Protein AF-A0A6P8HIG9-F1 (afdb_monomer)

Structure (mmCIF, N/CA/C/O backbone):
data_AF-A0A6P8HIG9-F1
#
_entry.id   AF-A0A6P8HIG9-F1
#
loop_
_atom_site.group_PDB
_atom_site.id
_atom_site.type_symbol
_atom_site.label_atom_id
_atom_site.label_alt_id
_atom_site.label_comp_id
_atom_site.label_asym_id
_atom_site.label_entity_id
_atom_site.label_seq_id
_atom_site.pdbx_PDB_ins_code
_atom_site.Cartn_x
_atom_site.Cartn_y
_atom_site.Cartn_z
_atom_site.occupancy
_atom_site.B_iso_or_equiv
_atom_site.auth_seq_id
_atom_site.auth_comp_id
_atom_site.auth_asym_id
_atom_site.auth_atom_id
_atom_site.pdbx_PDB_model_num
ATOM 1 N N . MET A 1 1 ? -12.393 -17.254 8.838 1.00 69.94 1 MET A N 1
ATOM 2 C CA . MET A 1 1 ? -11.237 -17.465 9.740 1.00 69.94 1 MET A CA 1
ATOM 3 C C . MET A 1 1 ? -10.252 -18.497 9.210 1.00 69.94 1 MET A C 1
ATOM 5 O O . MET A 1 1 ? -9.257 -18.084 8.634 1.00 69.94 1 MET A O 1
ATOM 9 N N . LEU A 1 2 ? -10.518 -19.807 9.325 1.00 80.38 2 LEU A N 1
ATOM 10 C CA . LEU A 1 2 ? -9.540 -20.851 8.964 1.00 80.38 2 LEU A CA 1
ATOM 11 C C . LEU A 1 2 ? -9.071 -20.761 7.499 1.00 80.38 2 LEU A C 1
ATOM 13 O O . LEU A 1 2 ? -7.881 -20.837 7.223 1.00 80.38 2 LEU A O 1
ATOM 17 N N . SER A 1 3 ? -9.998 -20.483 6.576 1.00 84.56 3 SER A N 1
ATOM 18 C CA . SER A 1 3 ? -9.685 -20.260 5.156 1.00 84.56 3 SER A CA 1
ATOM 19 C C . SER A 1 3 ? -8.732 -19.080 4.907 1.00 84.56 3 SER A C 1
ATOM 21 O O . SER A 1 3 ? -7.907 -19.165 4.006 1.00 84.56 3 SER A O 1
ATOM 23 N N . TYR A 1 4 ? -8.811 -18.003 5.696 1.00 82.62 4 TYR A N 1
ATOM 24 C CA . TYR A 1 4 ? -7.943 -16.828 5.533 1.00 82.62 4 TYR A CA 1
ATOM 25 C C . TYR A 1 4 ? -6.528 -17.122 6.023 1.00 82.62 4 TYR A C 1
ATOM 27 O O . TYR A 1 4 ? -5.562 -16.760 5.362 1.00 82.62 4 TYR A O 1
ATOM 35 N N . PHE A 1 5 ? -6.414 -17.824 7.152 1.00 86.00 5 PHE A N 1
ATOM 36 C CA . PHE A 1 5 ? -5.131 -18.304 7.658 1.00 86.00 5 PHE A CA 1
ATOM 37 C C . PHE A 1 5 ? -4.468 -19.279 6.683 1.00 86.00 5 PHE A C 1
ATOM 39 O O . PHE A 1 5 ? -3.291 -19.118 6.387 1.00 86.00 5 PHE A O 1
ATOM 46 N N . ALA A 1 6 ? -5.218 -20.242 6.138 1.00 88.88 6 ALA A N 1
ATOM 47 C CA . ALA A 1 6 ? -4.697 -21.173 5.139 1.00 88.88 6 ALA A CA 1
ATOM 48 C C . ALA A 1 6 ? -4.199 -20.440 3.880 1.00 88.88 6 ALA A C 1
ATOM 50 O O . ALA A 1 6 ? -3.086 -20.685 3.423 1.00 88.88 6 ALA A O 1
ATOM 51 N N . LEU A 1 7 ? -4.983 -19.484 3.368 1.00 90.00 7 LEU A N 1
ATOM 52 C CA . LEU A 1 7 ? -4.601 -18.664 2.216 1.00 90.00 7 LEU A CA 1
ATOM 53 C C . LEU A 1 7 ? -3.346 -17.818 2.483 1.00 90.00 7 LEU A C 1
ATOM 55 O O . LEU A 1 7 ? -2.505 -17.680 1.594 1.00 90.00 7 LEU A O 1
ATOM 59 N N . LEU A 1 8 ? -3.214 -17.269 3.694 1.00 90.06 8 LEU A N 1
ATOM 60 C CA . LEU A 1 8 ? -2.036 -16.515 4.115 1.00 90.06 8 LEU A CA 1
ATOM 61 C C . LEU A 1 8 ? -0.793 -17.410 4.192 1.00 90.06 8 LEU A C 1
ATOM 63 O O . LEU A 1 8 ? 0.252 -17.029 3.680 1.00 90.06 8 LEU A O 1
ATOM 67 N N . VAL A 1 9 ? -0.903 -18.604 4.779 1.00 91.00 9 VAL A N 1
ATOM 68 C CA . VAL A 1 9 ? 0.215 -19.561 4.862 1.00 91.00 9 VAL A CA 1
ATOM 69 C C . VAL A 1 9 ? 0.706 -19.957 3.468 1.00 91.00 9 VAL A C 1
ATOM 71 O O . VAL A 1 9 ? 1.912 -19.990 3.243 1.00 91.00 9 VAL A O 1
ATOM 74 N N . LEU A 1 10 ? -0.207 -20.183 2.519 1.00 90.69 10 LEU A N 1
ATOM 75 C CA . LEU A 1 10 ? 0.154 -20.474 1.128 1.00 90.69 10 LEU A CA 1
ATOM 76 C C . LEU A 1 10 ? 0.893 -19.300 0.463 1.00 90.69 10 LEU A C 1
ATOM 78 O O . LEU A 1 10 ? 1.908 -19.510 -0.191 1.00 90.69 10 LEU A O 1
ATOM 82 N N . HIS A 1 11 ? 0.442 -18.058 0.667 1.00 88.69 11 HIS A N 1
ATOM 83 C CA . HIS A 1 11 ? 1.149 -16.884 0.138 1.00 88.69 11 HIS A CA 1
ATOM 84 C C . HIS A 1 11 ? 2.518 -16.675 0.792 1.00 88.69 11 HIS A C 1
ATOM 86 O O . HIS A 1 11 ? 3.467 -16.309 0.106 1.00 88.69 11 HIS A O 1
ATOM 92 N N . LEU A 1 12 ? 2.644 -16.930 2.096 1.00 87.12 12 LEU A N 1
ATOM 93 C CA . LEU A 1 12 ? 3.928 -16.862 2.792 1.00 87.12 12 LEU A CA 1
ATOM 94 C C . LEU A 1 12 ? 4.902 -17.919 2.262 1.00 87.12 12 LEU A C 1
ATOM 96 O O . LEU A 1 12 ? 6.059 -17.589 2.022 1.00 87.12 12 LEU A O 1
ATOM 100 N N . SER A 1 13 ? 4.432 -19.149 2.029 1.00 89.56 13 SER A N 1
ATOM 101 C CA . SER A 1 13 ? 5.225 -20.214 1.396 1.00 89.56 13 SER A CA 1
ATOM 102 C C . SER A 1 13 ? 5.783 -19.766 0.042 1.00 89.56 13 SER A C 1
ATOM 104 O O . SER A 1 13 ? 6.994 -19.828 -0.172 1.00 89.56 13 SER A O 1
ATOM 106 N N . LEU A 1 14 ? 4.929 -19.198 -0.819 1.00 87.56 14 LEU A N 1
ATOM 107 C CA . LEU A 1 14 ? 5.340 -18.646 -2.112 1.00 87.56 14 LEU A CA 1
ATOM 108 C C . LEU A 1 14 ? 6.348 -17.501 -1.993 1.00 87.56 14 LEU A C 1
ATOM 110 O O . LEU A 1 14 ? 7.295 -17.446 -2.769 1.00 87.56 14 LEU A O 1
ATOM 114 N N . CYS A 1 15 ? 6.182 -16.602 -1.022 1.00 87.00 15 CYS A N 1
ATOM 115 C CA . CYS A 1 15 ? 7.115 -15.494 -0.798 1.00 87.00 15 CYS A CA 1
ATOM 116 C C . CYS A 1 15 ? 8.521 -15.961 -0.380 1.00 87.00 15 CYS A C 1
ATOM 118 O O . CYS A 1 15 ? 9.486 -15.228 -0.592 1.00 87.00 15 CYS A O 1
ATOM 120 N N . PHE A 1 16 ? 8.653 -17.152 0.214 1.00 85.88 16 PHE A N 1
ATOM 121 C CA . PHE A 1 16 ? 9.952 -17.733 0.570 1.00 85.88 16 PHE A CA 1
ATOM 122 C C . PHE A 1 16 ? 10.598 -18.535 -0.566 1.00 85.88 16 PHE A C 1
ATOM 124 O O . PHE A 1 16 ? 11.783 -18.861 -0.478 1.00 85.88 16 PHE A O 1
ATOM 131 N N . GLN A 1 17 ? 9.854 -18.850 -1.627 1.00 86.00 17 GLN A N 1
ATOM 132 C CA . GLN A 1 17 ? 10.356 -19.600 -2.772 1.00 86.00 17 GLN A CA 1
ATOM 133 C C . GLN A 1 17 ? 10.766 -18.656 -3.918 1.00 86.00 17 GLN A C 1
ATOM 135 O O . GLN A 1 17 ? 10.126 -17.629 -4.149 1.00 86.00 17 GLN A O 1
ATOM 140 N N . PRO A 1 18 ? 11.830 -18.977 -4.675 1.00 84.62 18 PRO A N 1
ATOM 141 C CA . PRO A 1 18 ? 12.173 -18.219 -5.872 1.00 84.62 18 PRO A CA 1
ATOM 142 C C . PRO A 1 18 ? 11.084 -18.376 -6.942 1.00 84.62 18 PRO A C 1
ATOM 144 O O . PRO A 1 18 ? 10.519 -19.456 -7.123 1.00 84.62 18 PRO A O 1
ATOM 147 N N . SER A 1 19 ? 10.810 -17.306 -7.690 1.00 83.56 19 SER A N 1
ATOM 148 C CA . SER A 1 19 ? 9.795 -17.325 -8.747 1.00 83.56 19 SER A CA 1
ATOM 149 C C . SER A 1 19 ? 10.176 -18.278 -9.884 1.00 83.56 19 SER A C 1
ATOM 151 O O . SER A 1 19 ? 11.301 -18.253 -10.386 1.00 83.56 19 SER A O 1
ATOM 153 N N . THR A 1 20 ? 9.218 -19.092 -10.325 1.00 83.94 20 THR A N 1
ATOM 154 C CA . THR A 1 20 ? 9.379 -20.061 -11.420 1.00 83.94 20 THR A CA 1
ATOM 155 C C . THR A 1 20 ? 8.454 -19.719 -12.591 1.00 83.94 20 THR A C 1
ATOM 157 O O . THR A 1 20 ? 7.461 -19.009 -12.425 1.00 83.94 20 THR A O 1
ATOM 160 N N . LEU A 1 21 ? 8.781 -20.189 -13.799 1.00 79.44 21 LEU A N 1
ATOM 161 C CA . LEU A 1 21 ? 7.970 -19.928 -15.002 1.00 79.44 21 LEU A CA 1
ATOM 162 C C . LEU A 1 21 ? 6.657 -20.706 -15.015 1.00 79.44 21 LEU A C 1
ATOM 164 O O . LEU A 1 21 ? 5.624 -20.177 -15.416 1.00 79.44 21 LEU A O 1
ATOM 168 N N . HIS A 1 22 ? 6.703 -21.959 -14.577 1.00 84.94 22 HIS A N 1
ATOM 169 C CA . HIS A 1 22 ? 5.531 -22.817 -14.549 1.00 84.94 22 HIS A CA 1
ATOM 170 C C . HIS A 1 22 ? 4.700 -22.570 -13.297 1.00 84.94 22 HIS A C 1
ATOM 172 O O . HIS A 1 22 ? 5.229 -22.221 -12.241 1.00 84.94 22 HIS A O 1
ATOM 178 N N . PHE A 1 23 ? 3.395 -22.799 -13.425 1.00 85.12 23 PHE A N 1
ATOM 179 C CA . PHE A 1 23 ? 2.508 -22.759 -12.278 1.00 85.12 23 PHE A CA 1
ATOM 180 C C . PHE A 1 23 ? 2.818 -23.905 -11.322 1.00 85.12 23 PHE A C 1
ATOM 182 O O . PHE A 1 23 ? 2.783 -25.076 -11.710 1.00 85.12 23 PHE A O 1
ATOM 189 N N . ILE A 1 24 ? 3.082 -23.569 -10.064 1.00 88.00 24 ILE A N 1
ATOM 190 C CA . ILE A 1 24 ? 3.292 -24.567 -9.013 1.00 88.00 24 ILE A CA 1
ATOM 191 C C . ILE A 1 24 ? 1.968 -24.944 -8.349 1.00 88.00 24 ILE A C 1
ATOM 193 O O . ILE A 1 24 ? 0.990 -24.199 -8.392 1.00 88.00 24 ILE A O 1
ATOM 197 N N . VAL A 1 25 ? 1.923 -26.125 -7.727 1.00 89.94 25 VAL A N 1
ATOM 198 C CA . VAL A 1 25 ? 0.703 -26.665 -7.093 1.00 89.94 25 VAL A CA 1
ATOM 199 C C . VAL A 1 25 ? 0.104 -25.676 -6.085 1.00 89.94 25 VAL A C 1
ATOM 201 O O . VAL A 1 25 ? -1.113 -25.523 -6.026 1.00 89.94 25 VAL A O 1
ATOM 204 N N . GLU A 1 26 ? 0.947 -24.954 -5.345 1.00 88.81 26 GLU A N 1
ATOM 205 C CA . GLU A 1 26 ? 0.516 -23.924 -4.393 1.00 88.81 26 GLU A CA 1
ATOM 206 C C . GLU A 1 26 ? -0.282 -22.799 -5.076 1.00 88.81 26 GLU A C 1
ATOM 208 O O . GLU A 1 26 ? -1.323 -22.396 -4.562 1.00 88.81 26 GLU A O 1
ATOM 213 N N . GLU A 1 27 ? 0.125 -22.343 -6.266 1.00 90.00 27 GLU A N 1
ATOM 214 C CA . GLU A 1 27 ? -0.590 -21.301 -7.017 1.00 90.00 27 GLU A CA 1
ATOM 215 C C . GLU A 1 27 ? -1.966 -21.778 -7.492 1.00 90.00 27 GLU A C 1
ATOM 217 O O . GLU A 1 27 ? -2.935 -21.020 -7.426 1.00 90.00 27 GLU A O 1
ATOM 222 N N . TRP A 1 28 ? -2.082 -23.047 -7.896 1.00 91.81 28 TRP A N 1
ATOM 223 C CA . TRP A 1 28 ? -3.369 -23.652 -8.246 1.00 91.81 28 TRP A CA 1
ATOM 224 C C . TRP A 1 28 ? -4.310 -23.737 -7.045 1.00 91.81 28 TRP A C 1
ATOM 226 O O . TRP A 1 28 ? -5.494 -23.421 -7.162 1.00 91.81 28 TRP A O 1
ATOM 236 N N . ILE A 1 29 ? -3.791 -24.118 -5.874 1.00 93.06 29 ILE A N 1
ATOM 237 C CA . ILE A 1 29 ? -4.581 -24.137 -4.638 1.00 93.06 29 ILE A CA 1
ATOM 238 C C . ILE A 1 29 ? -5.056 -22.717 -4.309 1.00 93.06 29 ILE A C 1
ATOM 240 O O . ILE A 1 29 ? -6.238 -22.510 -4.031 1.00 93.06 29 ILE A O 1
ATOM 244 N N . ILE A 1 30 ? -4.169 -21.722 -4.393 1.00 92.25 30 ILE A N 1
ATOM 245 C CA . ILE A 1 30 ? -4.520 -20.318 -4.152 1.00 92.25 30 ILE A CA 1
ATOM 246 C C . ILE A 1 30 ? -5.589 -19.831 -5.139 1.00 92.25 30 ILE A C 1
ATOM 248 O O . ILE A 1 30 ? -6.508 -19.131 -4.716 1.00 92.25 30 ILE A O 1
ATOM 252 N N . LEU A 1 31 ? -5.530 -20.231 -6.413 1.00 92.94 31 LEU A N 1
ATOM 253 C CA . LEU A 1 31 ? -6.540 -19.874 -7.412 1.00 92.94 31 LEU A CA 1
ATOM 254 C C . LEU A 1 31 ? -7.937 -20.376 -7.020 1.00 92.94 31 LEU A C 1
ATOM 256 O O . LEU A 1 31 ? -8.916 -19.642 -7.160 1.00 92.94 31 LEU A O 1
ATOM 260 N N . VAL A 1 32 ? -8.042 -21.595 -6.481 1.00 93.62 32 VAL A N 1
ATOM 261 C CA . VAL A 1 32 ? -9.318 -22.139 -5.982 1.00 93.62 32 VAL A CA 1
ATOM 262 C C . VAL A 1 32 ? -9.858 -21.286 -4.833 1.00 93.62 32 VAL A C 1
ATOM 264 O O . VAL A 1 32 ? -11.036 -20.919 -4.832 1.00 93.62 32 VAL A O 1
ATOM 267 N N . PHE A 1 33 ? -9.002 -20.915 -3.876 1.00 92.31 33 PHE A N 1
ATOM 268 C CA . PHE A 1 33 ? -9.390 -20.011 -2.788 1.00 92.31 33 PHE A CA 1
ATOM 269 C C . PHE A 1 33 ? -9.813 -18.636 -3.307 1.00 92.31 33 PHE A C 1
ATOM 271 O O . PHE A 1 33 ? -10.809 -18.084 -2.837 1.00 92.31 33 PHE A O 1
ATOM 278 N N . PHE A 1 34 ? -9.081 -18.087 -4.274 1.00 92.12 34 PHE A N 1
ATOM 279 C CA . PHE A 1 34 ? -9.401 -16.809 -4.892 1.00 92.12 34 PHE A CA 1
ATOM 280 C C . PHE A 1 34 ? -10.768 -16.844 -5.573 1.00 92.12 34 PHE A C 1
ATOM 282 O O . PHE A 1 34 ? -11.582 -15.962 -5.319 1.00 92.12 34 PHE A O 1
ATOM 289 N N . LEU A 1 35 ? -11.057 -17.876 -6.369 1.00 93.31 35 LEU A N 1
ATOM 290 C CA . LEU A 1 35 ? -12.343 -18.016 -7.048 1.00 93.31 35 LEU A CA 1
ATOM 291 C C . LEU A 1 35 ? -13.496 -18.120 -6.041 1.00 93.3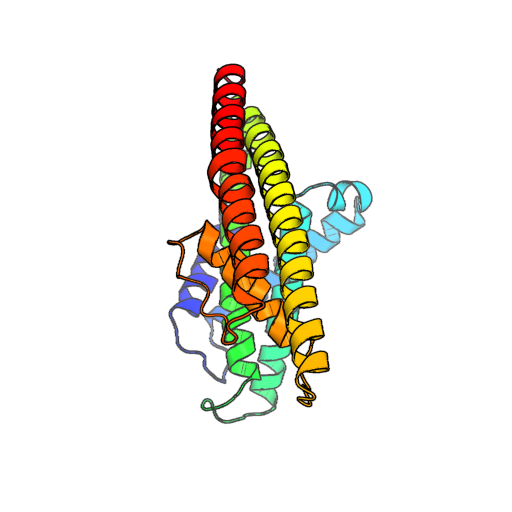1 35 LEU A C 1
ATOM 293 O O . LEU A 1 35 ? -14.508 -17.436 -6.184 1.00 93.31 35 LEU A O 1
ATOM 297 N N . GLY A 1 36 ? -13.319 -18.918 -4.984 1.00 92.12 36 GLY A N 1
ATOM 298 C CA . GLY A 1 36 ? -14.298 -19.019 -3.902 1.00 92.12 36 GLY A CA 1
ATOM 299 C C . GLY A 1 36 ? -14.564 -17.672 -3.224 1.00 92.12 36 GLY A C 1
ATOM 300 O O . GLY A 1 36 ? -15.716 -17.318 -2.973 1.00 92.12 36 GLY A O 1
ATOM 301 N N . ARG A 1 37 ? -13.514 -16.880 -2.980 1.00 90.44 37 ARG A N 1
ATOM 302 C CA . ARG A 1 37 ? -13.651 -15.537 -2.402 1.00 90.44 37 ARG A CA 1
ATOM 303 C C . ARG A 1 37 ? -14.282 -14.547 -3.362 1.00 90.44 37 ARG A C 1
ATOM 305 O O . ARG A 1 37 ? -15.174 -13.822 -2.947 1.00 90.44 37 ARG A O 1
ATOM 312 N N . PHE A 1 38 ? -13.881 -14.545 -4.627 1.00 92.56 38 PHE A N 1
ATOM 313 C CA . PHE A 1 38 ? -14.475 -13.691 -5.648 1.00 92.56 38 PHE A CA 1
ATOM 314 C C . PHE A 1 38 ? -15.992 -13.894 -5.719 1.00 92.56 38 PHE A C 1
ATOM 316 O O . PHE A 1 38 ? -16.744 -12.926 -5.654 1.00 92.56 38 PHE A O 1
ATOM 323 N N . MET A 1 39 ? -16.452 -15.148 -5.747 1.00 92.25 39 MET A N 1
ATOM 324 C CA . MET A 1 39 ? -17.885 -15.461 -5.738 1.00 92.25 39 MET A CA 1
ATOM 325 C C . MET A 1 39 ? -18.586 -14.964 -4.467 1.00 92.25 39 MET A C 1
ATOM 327 O O . MET A 1 39 ? -19.693 -14.433 -4.547 1.00 92.25 39 MET A O 1
ATOM 331 N N . MET A 1 40 ? -17.942 -15.098 -3.302 1.00 89.75 40 MET A N 1
ATOM 332 C CA . MET A 1 40 ? -18.483 -14.601 -2.035 1.00 89.75 40 MET A CA 1
ATOM 333 C C . MET A 1 40 ? -18.612 -13.071 -2.023 1.00 89.75 40 MET A C 1
ATOM 335 O O . MET A 1 40 ? -19.660 -12.556 -1.635 1.00 89.75 40 MET A O 1
ATOM 339 N N . GLU A 1 41 ? -17.585 -12.348 -2.476 1.00 91.00 41 GLU A N 1
ATOM 340 C CA . GLU A 1 41 ? -17.608 -10.881 -2.542 1.00 91.00 41 GLU A CA 1
ATOM 341 C C . GLU A 1 41 ? -18.646 -10.384 -3.553 1.00 91.00 41 GLU A C 1
ATOM 343 O O . GLU A 1 41 ? -19.392 -9.453 -3.260 1.00 91.00 41 GLU A O 1
ATOM 348 N N . VAL A 1 42 ? -18.774 -11.040 -4.714 1.00 91.25 42 VAL A N 1
ATOM 349 C CA . VAL A 1 42 ? -19.821 -10.722 -5.700 1.00 91.25 42 VAL A CA 1
ATOM 350 C C . VAL A 1 42 ? -21.210 -10.924 -5.096 1.00 91.25 42 VAL A C 1
ATOM 352 O O . VAL A 1 42 ? -22.065 -10.050 -5.223 1.00 91.25 42 VAL A O 1
ATOM 355 N N . TYR A 1 43 ? -21.439 -12.036 -4.392 1.00 91.44 43 TYR A N 1
ATOM 356 C CA . TYR A 1 43 ? -22.714 -12.291 -3.721 1.00 91.44 43 TYR A CA 1
ATOM 357 C C . TYR A 1 43 ? -23.042 -11.214 -2.672 1.00 91.44 43 TYR A C 1
ATOM 359 O O . TYR A 1 43 ? -24.171 -10.726 -2.612 1.00 91.44 43 TYR A O 1
ATOM 367 N N . GLN A 1 44 ? -22.064 -10.801 -1.861 1.00 87.69 44 GLN A N 1
ATOM 368 C CA . GLN A 1 44 ? -22.252 -9.737 -0.869 1.00 87.69 44 GLN A CA 1
ATOM 369 C C . GLN A 1 44 ? -22.487 -8.364 -1.515 1.00 87.69 44 GLN A C 1
ATOM 371 O O . GLN A 1 44 ? -23.373 -7.625 -1.082 1.00 87.69 44 GLN A O 1
ATOM 376 N N . ALA A 1 45 ? -21.748 -8.041 -2.577 1.00 89.00 45 ALA A N 1
ATOM 377 C CA . ALA A 1 45 ? -21.881 -6.786 -3.306 1.00 89.00 45 ALA A CA 1
ATOM 378 C C . ALA A 1 45 ? -23.249 -6.661 -3.995 1.00 89.00 45 ALA A C 1
ATOM 380 O O . ALA A 1 45 ? -23.874 -5.605 -3.919 1.00 89.00 45 ALA A O 1
ATOM 381 N N . VAL A 1 46 ? -23.751 -7.737 -4.613 1.00 91.25 46 VAL A N 1
ATOM 382 C CA . VAL A 1 46 ? -25.074 -7.759 -5.263 1.00 91.25 46 VAL A CA 1
ATOM 383 C C . VAL A 1 46 ? -26.200 -7.573 -4.246 1.00 91.25 46 VAL A C 1
ATOM 385 O O . VAL A 1 46 ? -27.138 -6.821 -4.497 1.00 91.25 46 VAL A O 1
ATOM 388 N N . ASN A 1 47 ? -26.096 -8.208 -3.078 1.00 89.19 47 ASN A N 1
ATOM 389 C CA . ASN A 1 47 ? -27.138 -8.136 -2.054 1.00 89.19 47 ASN A CA 1
ATOM 390 C C . ASN A 1 47 ? -27.176 -6.798 -1.294 1.00 89.19 47 ASN A C 1
ATOM 392 O O . ASN A 1 47 ? -28.160 -6.517 -0.611 1.00 89.19 47 ASN A O 1
ATOM 396 N N . GLY A 1 48 ? -26.134 -5.964 -1.379 1.00 87.50 48 GLY A N 1
ATOM 397 C CA . GLY A 1 48 ? -26.071 -4.745 -0.573 1.00 87.50 48 GLY A CA 1
ATOM 398 C C . GLY A 1 48 ? -24.896 -3.819 -0.865 1.00 87.50 48 GLY A C 1
ATOM 399 O O . GLY A 1 48 ? -24.182 -3.442 0.062 1.00 87.50 48 GLY A O 1
ATOM 400 N N . PHE A 1 49 ? -24.719 -3.404 -2.121 1.00 84.75 49 PHE A N 1
ATOM 401 C CA . PHE A 1 49 ? -23.554 -2.637 -2.591 1.00 84.75 49 PHE A CA 1
ATOM 402 C C . PHE A 1 49 ? -23.204 -1.394 -1.751 1.00 84.75 49 PHE A C 1
ATOM 404 O O . PHE A 1 49 ? -22.042 -1.172 -1.412 1.00 84.75 49 PHE A O 1
ATOM 411 N N . SER A 1 50 ? -24.205 -0.587 -1.373 1.00 84.38 50 SER A N 1
ATOM 412 C CA . SER A 1 50 ? -23.975 0.651 -0.608 1.00 84.38 50 SER A CA 1
ATOM 413 C C . SER A 1 50 ? -23.420 0.380 0.795 1.00 84.38 50 SER A C 1
ATOM 415 O O . SER A 1 50 ? -22.462 1.026 1.220 1.00 84.38 50 SER A O 1
ATOM 417 N N . ASN A 1 51 ? -23.976 -0.612 1.496 1.00 85.94 51 ASN A N 1
ATOM 418 C CA . ASN A 1 51 ? -23.496 -1.006 2.822 1.00 85.94 51 ASN A CA 1
ATOM 419 C C . ASN A 1 51 ? -22.148 -1.722 2.730 1.00 85.94 51 ASN A C 1
ATOM 421 O O . ASN A 1 51 ? -21.279 -1.511 3.572 1.00 85.94 51 ASN A O 1
ATOM 425 N N . TYR A 1 52 ? -21.964 -2.513 1.674 1.00 86.50 52 TYR A N 1
ATOM 426 C CA . TYR A 1 52 ? -20.741 -3.253 1.414 1.00 86.50 52 TYR A CA 1
ATOM 427 C C . TYR A 1 52 ? -19.519 -2.331 1.290 1.00 86.50 52 TYR A C 1
ATOM 429 O O . TYR A 1 52 ? -18.534 -2.547 1.988 1.00 86.50 52 TYR A O 1
ATOM 437 N N . LEU A 1 53 ? -19.594 -1.254 0.494 1.00 81.75 53 LEU A N 1
ATOM 438 C CA . LEU A 1 53 ? -18.469 -0.318 0.314 1.00 81.75 53 LEU A CA 1
ATOM 439 C C . LEU A 1 53 ? -18.170 0.559 1.539 1.00 81.75 53 LEU A C 1
ATOM 441 O O . LEU A 1 53 ? -17.069 1.112 1.669 1.00 81.75 53 LEU A O 1
ATOM 445 N N . ARG A 1 54 ? -19.144 0.716 2.439 1.00 82.62 54 ARG A N 1
ATOM 446 C CA . ARG A 1 54 ? -18.968 1.513 3.654 1.00 82.62 54 ARG A CA 1
ATOM 447 C C . ARG A 1 54 ? -18.066 0.804 4.666 1.00 82.62 54 ARG A C 1
ATOM 449 O O . ARG A 1 54 ? -17.324 1.483 5.378 1.00 82.62 54 ARG A O 1
ATOM 456 N N . ASP A 1 55 ? -18.082 -0.526 4.687 1.00 83.25 55 ASP A N 1
ATOM 457 C CA . ASP A 1 55 ? -17.224 -1.331 5.552 1.00 83.25 55 ASP A CA 1
ATOM 458 C C . ASP A 1 55 ? -15.754 -1.270 5.096 1.00 83.25 55 ASP A C 1
ATOM 460 O O . ASP A 1 55 ? -15.405 -1.588 3.957 1.00 83.25 55 ASP A O 1
ATOM 464 N N . SER A 1 56 ? -14.875 -0.843 6.004 1.00 81.12 56 SER A N 1
ATOM 465 C CA . SER A 1 56 ? -13.437 -0.728 5.753 1.00 81.12 56 SER A CA 1
ATOM 466 C C . SER A 1 56 ? -12.772 -2.071 5.444 1.00 81.12 56 SER A C 1
ATOM 468 O O . SER A 1 56 ? -11.812 -2.097 4.673 1.00 81.12 56 SER A O 1
ATOM 470 N N . TRP A 1 57 ? -13.278 -3.177 5.994 1.00 86.19 57 TRP A N 1
ATOM 471 C CA . TRP A 1 57 ? -12.713 -4.506 5.762 1.00 86.19 57 TRP A CA 1
ATOM 472 C C . TRP A 1 57 ? -13.118 -5.077 4.409 1.00 86.19 57 TRP A C 1
ATOM 474 O O . TRP A 1 57 ? -12.268 -5.626 3.713 1.00 86.19 57 TRP A O 1
ATOM 484 N N . ASN A 1 58 ? -14.359 -4.844 3.979 1.00 89.38 58 ASN A N 1
ATOM 485 C CA . ASN A 1 58 ? -14.803 -5.224 2.636 1.00 89.38 58 ASN A CA 1
ATOM 486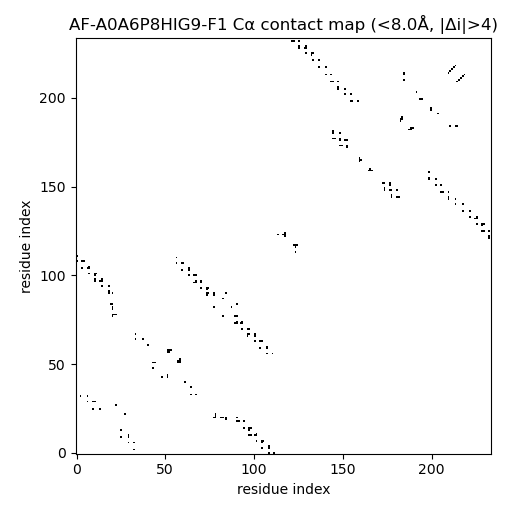 C C . ASN A 1 58 ? -14.025 -4.455 1.563 1.00 89.38 58 ASN A C 1
ATOM 488 O O . ASN A 1 58 ? -13.616 -5.032 0.561 1.00 89.38 58 ASN A O 1
ATOM 492 N N . ARG A 1 59 ? -13.722 -3.165 1.788 1.00 88.44 59 ARG A N 1
ATOM 493 C CA . ARG A 1 59 ? -12.830 -2.413 0.886 1.00 88.44 59 ARG A CA 1
ATOM 494 C C . ARG A 1 59 ? -11.445 -3.053 0.781 1.00 88.44 59 ARG A C 1
ATOM 496 O O . ARG A 1 59 ? -10.908 -3.147 -0.319 1.00 88.44 59 ARG A O 1
ATOM 503 N N . LEU A 1 60 ? -10.872 -3.495 1.901 1.00 90.50 60 LEU A N 1
ATOM 504 C CA . LEU A 1 60 ? -9.587 -4.199 1.911 1.00 90.50 60 LEU A CA 1
ATOM 505 C C . LEU A 1 60 ? -9.673 -5.541 1.161 1.00 90.50 60 LEU A C 1
ATOM 507 O O . LEU A 1 60 ? -8.765 -5.866 0.395 1.00 90.50 60 LEU A O 1
ATOM 511 N N . ASP A 1 61 ? -10.766 -6.288 1.325 1.00 91.31 61 ASP A N 1
ATOM 512 C CA . ASP A 1 61 ? -11.002 -7.552 0.622 1.00 91.31 61 ASP A CA 1
ATOM 513 C C . ASP A 1 61 ? -11.123 -7.334 -0.904 1.00 91.31 61 ASP A C 1
ATOM 515 O O . ASP A 1 61 ? -10.459 -8.036 -1.670 1.00 91.31 61 ASP A O 1
ATOM 519 N N . VAL A 1 62 ? -11.833 -6.292 -1.363 1.00 92.06 62 VAL A N 1
ATOM 520 C CA . VAL A 1 62 ?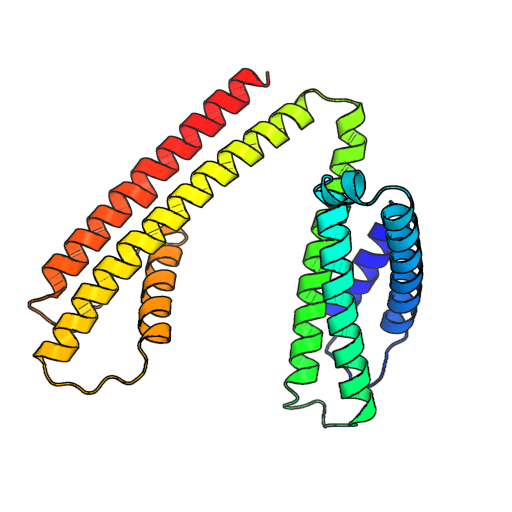 -11.884 -5.901 -2.789 1.00 92.06 62 VAL A CA 1
ATOM 521 C C . VAL A 1 62 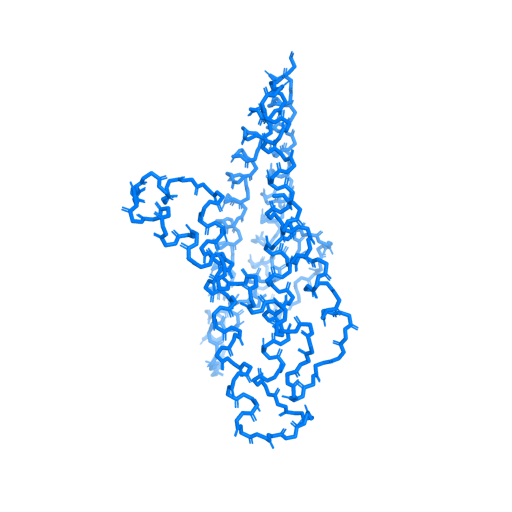? -10.504 -5.531 -3.327 1.00 92.06 62 VAL A C 1
ATOM 523 O O . VAL A 1 62 ? -10.120 -6.000 -4.397 1.00 92.06 62 VAL A O 1
ATOM 526 N N . ILE A 1 63 ? -9.738 -4.708 -2.601 1.00 92.44 63 ILE A N 1
ATOM 527 C CA . ILE A 1 63 ? -8.382 -4.313 -3.018 1.00 92.44 63 ILE A CA 1
ATOM 528 C C . ILE A 1 63 ? -7.489 -5.551 -3.153 1.00 92.44 63 ILE A C 1
ATOM 530 O O . ILE A 1 63 ? -6.790 -5.695 -4.153 1.00 92.44 63 ILE A O 1
ATOM 534 N N . THR A 1 64 ? -7.560 -6.471 -2.189 1.00 93.06 64 THR A N 1
ATOM 535 C CA . THR A 1 64 ? -6.816 -7.740 -2.209 1.00 93.06 64 THR A CA 1
ATOM 536 C C . THR A 1 64 ? -7.193 -8.576 -3.437 1.00 93.06 64 THR A C 1
ATOM 538 O O . THR A 1 64 ? -6.318 -9.092 -4.131 1.00 93.06 64 THR A O 1
ATOM 541 N N . LEU A 1 65 ? -8.487 -8.664 -3.772 1.00 93.69 6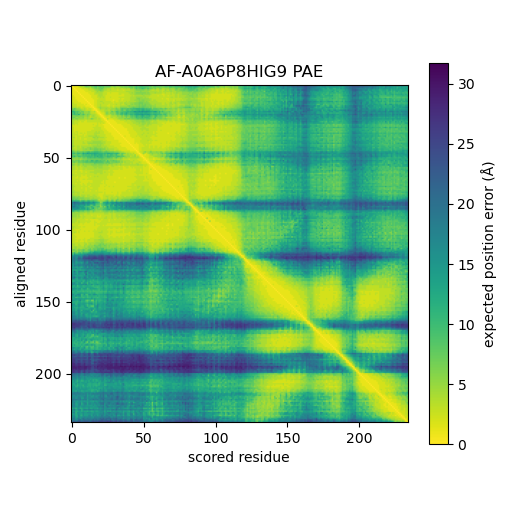5 LEU A N 1
ATOM 542 C CA . LEU A 1 65 ? -8.930 -9.386 -4.964 1.00 93.69 65 LEU A CA 1
ATOM 543 C C . LEU A 1 65 ? -8.455 -8.735 -6.267 1.00 93.69 65 LEU A C 1
ATOM 545 O O . LEU A 1 65 ? -8.050 -9.446 -7.183 1.00 93.69 65 LEU A O 1
ATOM 549 N N . ILE A 1 66 ? -8.475 -7.403 -6.357 1.00 94.62 66 ILE A N 1
ATOM 550 C CA . ILE A 1 66 ? -7.985 -6.676 -7.536 1.00 94.62 66 ILE A CA 1
ATOM 551 C C . ILE A 1 66 ? -6.483 -6.913 -7.717 1.00 94.62 66 ILE A C 1
ATOM 553 O O . ILE A 1 66 ? -6.045 -7.243 -8.819 1.00 94.62 66 ILE A O 1
ATOM 557 N N . VAL A 1 67 ? -5.697 -6.797 -6.642 1.00 94.69 67 VAL A N 1
ATOM 558 C CA . VAL A 1 67 ? -4.249 -7.055 -6.671 1.00 94.69 67 VAL A CA 1
ATOM 559 C C . VAL A 1 67 ? -3.966 -8.487 -7.127 1.00 94.69 67 VAL A C 1
ATOM 561 O O . VAL A 1 67 ? -3.124 -8.692 -8.002 1.00 94.69 67 VAL A O 1
ATOM 564 N N . TYR A 1 68 ? -4.706 -9.471 -6.607 1.00 93.94 68 TYR A N 1
ATOM 565 C CA . TYR A 1 68 ? -4.549 -10.858 -7.034 1.00 93.94 68 TYR A CA 1
ATOM 566 C C . TYR A 1 68 ? -4.992 -11.092 -8.487 1.00 93.94 68 TYR A C 1
ATOM 568 O O . TYR A 1 68 ? -4.348 -11.852 -9.203 1.00 93.94 68 TYR A O 1
ATOM 576 N N . ALA A 1 69 ? -6.046 -10.426 -8.965 1.00 94.75 69 ALA A N 1
ATOM 577 C CA . ALA A 1 69 ? -6.471 -10.528 -10.360 1.00 94.75 69 ALA A CA 1
ATOM 578 C C . ALA A 1 69 ? -5.386 -10.011 -11.320 1.00 94.75 69 ALA A C 1
ATOM 580 O O . ALA A 1 69 ? -5.074 -10.671 -12.311 1.00 94.75 69 ALA A O 1
ATOM 581 N N . VAL A 1 70 ? -4.761 -8.871 -11.001 1.00 94.81 70 VAL A N 1
ATOM 582 C CA . VAL A 1 70 ? -3.623 -8.337 -11.772 1.00 94.81 70 VAL A CA 1
ATOM 583 C C . VAL A 1 70 ? -2.443 -9.309 -11.741 1.00 94.81 70 VAL A C 1
ATOM 585 O O . VAL A 1 70 ? -1.850 -9.593 -12.780 1.00 94.81 70 VAL A O 1
ATOM 588 N N . LEU A 1 71 ? -2.135 -9.867 -10.570 1.00 93.44 71 LEU A N 1
ATOM 589 C CA . LEU A 1 71 ? -1.103 -10.888 -10.403 1.00 93.44 71 LEU A CA 1
ATOM 590 C C . LEU A 1 71 ? -1.379 -12.121 -11.271 1.00 93.44 71 LEU A C 1
ATOM 592 O O . LEU A 1 71 ? -0.475 -12.583 -11.966 1.00 93.44 71 LEU A O 1
ATOM 596 N N . LEU A 1 72 ? -2.615 -12.626 -11.282 1.00 92.50 72 LEU A N 1
ATOM 597 C CA . LEU A 1 72 ? -3.006 -13.783 -12.084 1.00 92.50 72 LEU A CA 1
ATOM 598 C C . LEU A 1 72 ? -2.797 -13.508 -13.575 1.00 92.50 72 LEU A C 1
ATOM 600 O O . LEU A 1 72 ? -2.221 -14.337 -14.276 1.00 92.50 72 LEU A O 1
ATOM 604 N N . ILE A 1 73 ? -3.216 -12.331 -14.051 1.00 92.81 73 ILE A N 1
ATOM 605 C CA . ILE A 1 73 ? -3.025 -11.916 -15.445 1.00 92.81 73 ILE A CA 1
ATOM 606 C C . ILE A 1 73 ? -1.532 -11.897 -15.790 1.00 92.81 73 ILE A C 1
ATOM 608 O O . ILE A 1 73 ? -1.138 -12.472 -16.805 1.00 92.81 73 ILE A O 1
ATOM 612 N N . LEU A 1 74 ? -0.689 -11.305 -14.936 1.00 90.44 74 LEU A N 1
ATOM 613 C CA . LEU A 1 74 ? 0.760 -11.306 -15.150 1.00 90.44 74 LEU A CA 1
ATOM 614 C C . LEU A 1 74 ? 1.330 -12.727 -15.192 1.00 90.44 74 LEU A C 1
ATOM 616 O O . LEU A 1 74 ? 2.117 -13.021 -16.089 1.00 90.44 74 LEU A O 1
ATOM 620 N N . ARG A 1 75 ? 0.907 -13.622 -14.288 1.00 90.62 75 ARG A N 1
ATOM 621 C CA . ARG A 1 75 ? 1.368 -15.020 -14.265 1.00 90.62 75 ARG A CA 1
ATOM 622 C C . ARG A 1 75 ? 0.969 -15.780 -15.527 1.00 90.62 75 ARG A C 1
ATOM 624 O O . ARG A 1 75 ? 1.815 -16.451 -16.116 1.00 90.62 75 ARG A O 1
ATOM 631 N N . VAL A 1 76 ? -0.270 -15.612 -15.993 1.00 91.25 76 VAL A N 1
ATOM 632 C CA . VAL A 1 76 ? -0.755 -16.214 -17.246 1.00 91.25 76 VAL A CA 1
ATOM 633 C C . VAL A 1 76 ? 0.050 -15.712 -18.445 1.00 91.25 76 VAL A C 1
ATOM 635 O O . VAL A 1 76 ? 0.457 -16.518 -19.279 1.00 91.25 76 VAL A O 1
ATOM 638 N N . ILE A 1 77 ? 0.350 -14.410 -18.511 1.00 89.19 77 ILE A N 1
ATOM 639 C CA . ILE A 1 77 ? 1.195 -13.844 -19.572 1.00 89.19 77 ILE A CA 1
ATOM 640 C C . ILE A 1 77 ? 2.611 -14.424 -19.498 1.00 89.19 77 ILE A C 1
ATOM 642 O O . ILE A 1 77 ? 3.131 -14.890 -20.507 1.00 89.19 77 ILE A O 1
ATOM 646 N N . THR A 1 78 ? 3.241 -14.440 -18.318 1.00 88.19 78 THR A N 1
ATOM 647 C CA . THR A 1 78 ? 4.613 -14.958 -18.179 1.00 88.19 78 THR A CA 1
ATOM 648 C C . THR A 1 78 ? 4.723 -16.434 -18.531 1.00 88.19 78 THR A C 1
ATOM 650 O O . THR A 1 78 ? 5.720 -16.831 -19.125 1.00 88.19 78 THR A O 1
ATOM 653 N N . TRP A 1 79 ? 3.693 -17.220 -18.212 1.00 87.12 79 TRP A N 1
ATOM 654 C CA . TRP A 1 79 ? 3.621 -18.628 -18.577 1.00 87.12 79 TRP A CA 1
ATOM 655 C C . TRP A 1 79 ? 3.409 -18.813 -20.084 1.00 87.12 79 TRP A C 1
ATOM 657 O O . TRP A 1 79 ? 4.058 -19.649 -20.692 1.00 87.12 79 TRP A O 1
ATOM 667 N N . SER A 1 80 ? 2.554 -18.001 -20.715 1.00 85.81 80 SER A N 1
ATOM 668 C CA . SER A 1 80 ? 2.266 -18.124 -22.151 1.00 85.81 80 SER A CA 1
ATOM 669 C C . SER A 1 80 ? 3.426 -17.714 -23.058 1.00 85.81 80 SER A C 1
ATOM 671 O O . SER A 1 80 ? 3.464 -18.145 -24.208 1.00 85.81 80 SER A O 1
ATOM 673 N N . VAL A 1 81 ? 4.304 -16.818 -22.603 1.00 82.38 81 VAL A N 1
ATOM 674 C CA . VAL A 1 81 ? 5.370 -16.243 -23.442 1.00 82.38 81 VAL A CA 1
ATOM 675 C C . VAL A 1 81 ? 6.701 -17.001 -23.267 1.00 82.38 81 VAL A C 1
ATOM 677 O O . VAL A 1 81 ? 7.648 -16.696 -23.983 1.00 82.38 81 VAL A O 1
ATOM 680 N N . ASP A 1 82 ? 6.779 -17.989 -22.356 1.00 69.38 82 ASP A N 1
ATOM 681 C CA . ASP A 1 82 ? 7.943 -18.873 -22.109 1.00 69.38 82 ASP A CA 1
ATOM 682 C C . ASP A 1 82 ? 9.302 -18.142 -22.194 1.00 69.38 82 ASP A C 1
ATOM 684 O O . ASP A 1 82 ? 10.271 -18.570 -22.823 1.00 69.38 82 ASP A O 1
ATOM 688 N N . THR A 1 83 ? 9.367 -16.972 -21.561 1.00 70.06 83 THR A N 1
ATOM 689 C CA . THR A 1 83 ? 10.582 -16.145 -21.509 1.00 70.06 83 THR A CA 1
ATOM 690 C C . THR A 1 83 ? 11.549 -16.700 -20.472 1.00 70.06 83 THR A C 1
ATOM 692 O O . THR A 1 83 ? 11.131 -17.330 -19.509 1.00 70.06 83 THR A O 1
ATOM 695 N N . SER A 1 84 ? 12.854 -16.470 -20.624 1.00 77.94 84 SER A N 1
ATOM 696 C CA . SER A 1 84 ? 13.838 -16.922 -19.633 1.00 77.94 84 SER A CA 1
ATOM 697 C C . SER A 1 84 ? 13.520 -16.399 -18.225 1.00 77.94 84 SER A C 1
ATOM 699 O O . SER A 1 84 ? 13.060 -15.270 -18.059 1.00 77.94 84 SER A O 1
ATOM 701 N N . ILE A 1 85 ? 13.815 -17.206 -17.196 1.00 75.62 85 ILE A N 1
ATOM 702 C CA . ILE A 1 85 ? 13.624 -16.828 -15.781 1.00 75.62 85 ILE A CA 1
ATOM 703 C C . ILE A 1 85 ? 14.446 -15.573 -15.444 1.00 75.62 85 ILE A C 1
ATOM 705 O O . ILE A 1 85 ? 13.989 -14.684 -14.727 1.00 75.62 85 ILE A O 1
ATOM 709 N N . SER A 1 86 ? 15.671 -15.492 -15.969 1.00 73.94 86 SER A N 1
ATOM 710 C CA . SER A 1 86 ? 16.559 -14.354 -15.765 1.00 73.94 86 SER A CA 1
ATOM 711 C C . SER A 1 86 ? 16.135 -13.157 -16.619 1.00 73.94 86 SER A C 1
ATOM 713 O O . SER A 1 86 ? 15.858 -13.288 -17.811 1.00 73.94 86 SER A O 1
ATOM 715 N N . ASN A 1 87 ? 16.137 -11.974 -15.995 1.00 81.31 87 ASN A N 1
ATOM 716 C CA . ASN A 1 87 ? 15.848 -10.682 -16.625 1.00 81.31 87 ASN A CA 1
ATOM 717 C C . ASN A 1 87 ? 14.412 -10.517 -17.172 1.00 81.31 87 ASN A C 1
ATOM 719 O O . ASN A 1 87 ? 14.200 -9.835 -18.174 1.00 81.31 87 ASN A O 1
ATOM 723 N N . ASN A 1 88 ? 13.415 -11.113 -16.509 1.00 84.38 88 ASN A N 1
ATOM 724 C CA . ASN A 1 88 ? 12.008 -10.922 -16.855 1.00 84.38 88 ASN A CA 1
ATOM 725 C C . ASN A 1 88 ? 11.308 -9.941 -15.885 1.00 84.38 88 ASN A C 1
ATOM 727 O O . ASN A 1 88 ? 11.008 -10.316 -14.745 1.00 84.38 88 ASN A O 1
ATOM 731 N N . PRO A 1 89 ? 11.001 -8.701 -16.316 1.00 86.94 89 PRO A N 1
ATOM 732 C CA . PRO A 1 89 ? 10.376 -7.700 -15.452 1.00 86.94 89 PRO A CA 1
ATOM 733 C C . PRO A 1 89 ? 8.933 -8.052 -15.070 1.00 86.94 89 PRO A C 1
ATOM 735 O O . PRO A 1 89 ? 8.485 -7.671 -13.992 1.00 86.94 89 PRO A O 1
ATOM 738 N N . LEU A 1 90 ? 8.206 -8.797 -15.911 1.00 86.88 90 LEU A N 1
ATOM 739 C CA . LEU A 1 90 ? 6.828 -9.209 -15.625 1.00 86.88 90 LEU A CA 1
ATOM 740 C C . LEU A 1 90 ? 6.791 -10.290 -14.541 1.00 86.88 90 LEU A C 1
ATOM 742 O O . LEU A 1 90 ? 5.942 -10.238 -13.653 1.00 86.88 90 LEU A O 1
ATOM 746 N N . LEU A 1 91 ? 7.747 -11.225 -14.576 1.00 88.19 91 LEU A N 1
ATOM 747 C CA . LEU A 1 91 ? 7.898 -12.252 -13.544 1.00 88.19 91 LEU A CA 1
ATOM 748 C C . LEU A 1 91 ? 8.320 -11.635 -12.203 1.00 88.19 91 LEU A C 1
ATOM 750 O O . LEU A 1 91 ? 7.744 -11.968 -11.169 1.00 88.19 91 LEU A O 1
ATOM 754 N N . ALA A 1 92 ? 9.261 -10.684 -12.226 1.00 88.38 92 ALA A N 1
ATOM 755 C CA . ALA A 1 92 ? 9.639 -9.918 -11.037 1.00 88.38 92 ALA A CA 1
ATOM 756 C C . ALA A 1 92 ? 8.453 -9.111 -10.479 1.00 88.38 92 ALA A C 1
ATOM 758 O O . ALA A 1 92 ? 8.193 -9.138 -9.277 1.00 88.38 92 ALA A O 1
ATOM 759 N N . GLY A 1 93 ? 7.687 -8.456 -11.359 1.00 87.25 93 GLY A N 1
ATOM 760 C CA . GLY A 1 93 ? 6.468 -7.735 -11.001 1.00 87.25 93 GLY A CA 1
ATOM 761 C C . GLY A 1 93 ? 5.427 -8.634 -10.332 1.00 87.25 93 GLY A C 1
ATOM 762 O O . GLY A 1 93 ? 4.881 -8.263 -9.295 1.00 87.25 93 GLY A O 1
ATOM 763 N N . ALA A 1 94 ? 5.199 -9.840 -10.859 1.00 89.44 94 ALA A N 1
ATOM 764 C CA . ALA A 1 94 ? 4.319 -10.822 -10.228 1.00 89.44 94 ALA A CA 1
ATOM 765 C C . ALA A 1 94 ? 4.821 -11.231 -8.829 1.00 89.44 94 ALA A C 1
ATOM 767 O O . ALA A 1 94 ? 4.028 -11.282 -7.890 1.00 89.44 94 ALA A O 1
ATOM 768 N N . GLY A 1 95 ? 6.134 -11.434 -8.661 1.00 88.62 95 GLY A N 1
ATOM 769 C CA . GLY A 1 95 ? 6.758 -11.683 -7.356 1.00 88.62 95 GLY A CA 1
ATOM 770 C C . GLY A 1 95 ? 6.512 -10.556 -6.344 1.00 88.62 95 GLY A C 1
ATOM 771 O O . GLY A 1 95 ? 6.129 -10.817 -5.203 1.00 88.62 95 GLY A O 1
ATOM 772 N N . TYR A 1 96 ? 6.640 -9.292 -6.762 1.00 90.44 96 TYR A N 1
ATOM 773 C CA . TYR A 1 96 ? 6.321 -8.143 -5.904 1.00 90.44 96 TYR A CA 1
ATOM 774 C C . TYR A 1 96 ? 4.841 -8.111 -5.505 1.00 90.44 96 TYR A C 1
ATOM 776 O O . TYR A 1 96 ? 4.520 -7.839 -4.346 1.00 90.44 96 TYR A O 1
ATOM 784 N N . LEU A 1 97 ? 3.936 -8.431 -6.436 1.00 91.62 97 LEU A N 1
ATOM 785 C CA . LEU A 1 97 ? 2.504 -8.493 -6.149 1.00 91.62 97 LEU A CA 1
ATOM 786 C C . LEU A 1 97 ? 2.147 -9.631 -5.186 1.00 91.62 97 LEU A C 1
ATOM 788 O O . LEU A 1 97 ? 1.271 -9.422 -4.351 1.00 91.62 97 LEU A O 1
ATOM 792 N N . TYR A 1 98 ? 2.828 -10.784 -5.227 1.00 90.31 98 TYR A N 1
ATOM 793 C CA . TYR A 1 98 ? 2.656 -11.832 -4.206 1.00 90.31 98 TYR A CA 1
ATOM 794 C C . TYR A 1 98 ? 2.969 -11.301 -2.803 1.00 90.31 98 TYR A C 1
ATOM 796 O O . TYR A 1 98 ? 2.173 -11.498 -1.881 1.00 90.31 98 TYR A O 1
ATOM 804 N N . GLY A 1 99 ? 4.075 -10.563 -2.654 1.00 89.69 99 GLY A N 1
ATOM 805 C CA . GLY A 1 99 ? 4.458 -9.931 -1.389 1.00 89.69 99 GLY A CA 1
ATOM 806 C C . GLY A 1 99 ? 3.421 -8.919 -0.893 1.00 89.69 99 GLY A C 1
ATOM 807 O O . GLY A 1 99 ? 2.985 -8.987 0.259 1.00 89.69 99 GLY A O 1
ATOM 808 N N . ILE A 1 100 ? 2.962 -8.024 -1.774 1.00 91.81 100 ILE A N 1
ATOM 809 C CA . ILE A 1 100 ? 1.908 -7.045 -1.454 1.00 91.81 100 ILE A CA 1
ATOM 810 C C . ILE A 1 100 ? 0.606 -7.757 -1.066 1.00 91.81 100 ILE A C 1
ATOM 812 O O . ILE A 1 100 ? -0.027 -7.396 -0.074 1.00 91.81 100 ILE A O 1
ATOM 816 N N . ASN A 1 101 ? 0.214 -8.799 -1.800 1.00 91.81 101 ASN A N 1
ATOM 817 C CA . ASN A 1 101 ? -1.004 -9.544 -1.506 1.00 91.81 101 ASN A CA 1
ATOM 818 C C . ASN A 1 101 ? -0.914 -10.268 -0.152 1.00 91.81 101 ASN A C 1
ATOM 820 O O . ASN A 1 101 ? -1.865 -10.254 0.627 1.00 91.81 101 ASN A O 1
ATOM 824 N N . SER A 1 102 ? 0.254 -10.828 0.183 1.00 90.44 102 SER A N 1
ATOM 825 C CA . SER A 1 102 ? 0.519 -11.423 1.498 1.00 90.44 102 SER A CA 1
ATOM 826 C C . SER A 1 102 ? 0.440 -10.391 2.627 1.00 90.44 102 SER A C 1
ATOM 828 O O . SER A 1 102 ? -0.100 -10.686 3.696 1.00 90.44 102 SER A O 1
ATOM 830 N N . MET A 1 103 ? 0.934 -9.169 2.406 1.00 92.31 103 MET A N 1
ATOM 831 C CA . MET A 1 103 ? 0.790 -8.065 3.360 1.00 92.31 103 MET A CA 1
ATOM 832 C C . MET A 1 103 ? -0.692 -7.743 3.608 1.00 92.31 103 MET A C 1
ATOM 834 O O . MET A 1 103 ? -1.122 -7.699 4.762 1.00 92.31 103 MET A O 1
ATOM 838 N N . LEU A 1 104 ? -1.492 -7.581 2.549 1.00 90.62 104 LEU A N 1
ATOM 839 C CA . LEU A 1 104 ? -2.929 -7.298 2.660 1.00 90.62 104 LEU A CA 1
ATOM 840 C C . LEU A 1 104 ? -3.692 -8.428 3.370 1.00 90.62 104 LEU A C 1
ATOM 842 O O . LEU A 1 104 ? -4.494 -8.171 4.269 1.00 90.62 104 LEU A O 1
ATOM 846 N N . LEU A 1 105 ? -3.392 -9.687 3.040 1.00 90.31 105 LEU A N 1
ATOM 847 C CA . LEU A 1 105 ? -3.978 -10.852 3.708 1.00 90.31 105 LEU A CA 1
ATOM 848 C C . LEU A 1 105 ? -3.600 -10.921 5.193 1.00 90.31 105 LEU A C 1
ATOM 850 O O . LEU A 1 105 ? -4.446 -11.264 6.019 1.00 90.31 105 LEU A O 1
ATOM 854 N N . THR A 1 106 ? -2.368 -10.552 5.552 1.00 89.44 106 THR A N 1
ATOM 855 C CA . THR A 1 106 ? -1.924 -10.481 6.954 1.00 89.44 106 THR A CA 1
ATOM 856 C C . THR A 1 106 ? -2.728 -9.439 7.730 1.00 89.44 106 THR A C 1
ATOM 858 O O . THR A 1 106 ? -3.237 -9.733 8.814 1.00 89.44 106 THR A O 1
ATOM 861 N N . LEU A 1 107 ? -2.918 -8.247 7.149 1.00 88.06 107 LEU A N 1
ATOM 862 C CA . LEU A 1 107 ? -3.767 -7.201 7.728 1.00 88.06 107 LEU A CA 1
ATOM 863 C C . LEU A 1 107 ? -5.207 -7.685 7.911 1.00 88.06 107 LEU A C 1
ATOM 865 O O . LEU A 1 107 ? -5.817 -7.429 8.948 1.00 88.06 107 LEU A O 1
ATOM 869 N N . ARG A 1 108 ? -5.745 -8.433 6.943 1.00 88.38 108 ARG A N 1
ATOM 870 C CA . ARG A 1 108 ? -7.099 -8.981 7.042 1.00 88.38 108 ARG A CA 1
ATOM 871 C C . ARG A 1 108 ? -7.236 -10.033 8.136 1.00 88.38 108 ARG A C 1
ATOM 873 O O . ARG A 1 108 ? -8.213 -10.009 8.881 1.00 88.38 108 ARG A O 1
ATOM 880 N N . VAL A 1 109 ? -6.267 -10.941 8.254 1.00 87.94 109 VAL A N 1
ATOM 881 C CA . VAL A 1 109 ? -6.228 -11.945 9.328 1.00 87.94 109 VAL A CA 1
ATOM 882 C C . VAL A 1 109 ? -6.194 -11.261 10.696 1.00 87.94 109 VAL A C 1
ATOM 884 O O . VAL A 1 109 ? -6.959 -11.637 11.585 1.00 87.94 109 VAL A O 1
ATOM 887 N N . PHE A 1 110 ? -5.384 -10.212 10.848 1.00 82.06 110 PHE A N 1
ATOM 888 C CA . PHE A 1 110 ? -5.362 -9.398 12.061 1.00 82.06 110 PHE A CA 1
ATOM 889 C C . PHE A 1 110 ? -6.704 -8.698 12.322 1.00 82.06 110 PHE A C 1
ATOM 891 O O . PHE A 1 110 ? -7.232 -8.772 13.432 1.00 82.06 110 PHE A O 1
ATOM 898 N N . GLY A 1 111 ? -7.303 -8.094 11.294 1.00 81.44 111 GLY A N 1
ATOM 899 C CA . GLY A 1 111 ? -8.619 -7.457 11.379 1.00 81.44 111 GLY A CA 1
ATOM 900 C C . GLY A 1 111 ? -9.716 -8.399 11.853 1.00 81.44 111 GLY A C 1
ATOM 901 O O . GLY A 1 111 ? -10.531 -8.059 12.702 1.00 81.44 111 GLY A O 1
ATOM 902 N N . HIS A 1 112 ? -9.678 -9.638 11.391 1.00 81.00 112 HIS A N 1
ATOM 903 C CA . HIS A 1 112 ? -10.568 -10.688 11.851 1.00 81.00 112 HIS A CA 1
ATOM 904 C C . HIS A 1 112 ? -10.363 -11.042 13.338 1.00 81.00 112 HIS A C 1
ATOM 906 O O . HIS A 1 112 ? -11.334 -11.180 14.085 1.00 81.00 112 HIS A O 1
ATOM 912 N N . ILE A 1 113 ? -9.114 -11.150 13.809 1.00 77.88 113 ILE A N 1
ATOM 913 C CA . ILE A 1 113 ? -8.821 -11.335 15.244 1.00 77.88 113 ILE A CA 1
ATOM 914 C C . ILE A 1 113 ? -9.378 -10.157 16.054 1.00 77.88 113 ILE A C 1
ATOM 916 O O . ILE A 1 113 ? -9.932 -10.358 17.139 1.00 77.88 113 ILE A O 1
ATOM 920 N N . MET A 1 114 ? -9.280 -8.939 15.515 1.00 71.19 114 MET A N 1
ATOM 921 C CA . MET A 1 114 ? -9.909 -7.770 16.113 1.00 71.19 114 MET A CA 1
ATOM 922 C C . MET A 1 114 ? -11.435 -7.897 16.131 1.00 71.19 114 MET A C 1
ATOM 924 O O . MET A 1 114 ? -12.015 -7.744 17.192 1.00 71.19 114 MET A O 1
ATOM 928 N N . GLU A 1 115 ? -12.113 -8.227 15.035 1.00 74.81 115 GLU A N 1
ATOM 929 C CA . GLU A 1 115 ? -13.580 -8.384 15.009 1.00 74.81 115 GLU A CA 1
ATOM 930 C C . GLU A 1 115 ? -14.088 -9.417 16.037 1.00 74.81 115 GLU A C 1
ATOM 932 O O . GLU A 1 115 ? -15.113 -9.204 16.688 1.00 74.81 115 GLU A O 1
ATOM 937 N N . LEU A 1 116 ? -13.349 -10.516 16.243 1.00 69.19 116 LEU A N 1
ATOM 938 C CA . LEU A 1 116 ? -13.690 -11.536 17.242 1.00 69.19 116 LEU A CA 1
ATOM 939 C C . LEU A 1 116 ? -13.622 -11.000 18.674 1.00 69.19 116 LEU A C 1
ATOM 941 O O . LEU A 1 116 ? -14.488 -11.311 19.493 1.00 69.19 116 LEU A O 1
ATOM 945 N N . LYS A 1 117 ? -12.604 -10.187 18.972 1.00 64.00 117 LYS A N 1
ATOM 946 C CA . LYS A 1 117 ? -12.444 -9.552 20.285 1.00 64.00 117 LYS A CA 1
ATOM 947 C C . LYS A 1 117 ? -13.360 -8.327 20.454 1.00 64.00 117 LYS A C 1
ATOM 949 O O . LYS A 1 117 ? -13.780 -8.055 21.573 1.00 64.00 117 LYS A O 1
ATOM 954 N N . ALA A 1 118 ? -13.762 -7.680 19.352 1.00 58.06 118 ALA A N 1
ATOM 955 C CA . ALA A 1 118 ? -14.646 -6.502 19.313 1.00 58.06 118 ALA A CA 1
ATOM 956 C C . ALA A 1 118 ? -16.032 -6.780 19.860 1.00 58.06 118 ALA A C 1
ATOM 958 O O . ALA A 1 118 ? -16.644 -5.906 20.467 1.00 58.06 118 ALA A O 1
ATOM 959 N N . LYS A 1 119 ? -16.497 -8.024 19.724 1.00 56.91 119 LYS A N 1
ATOM 960 C CA . LYS A 1 119 ? -17.726 -8.479 20.374 1.00 56.91 119 LYS A CA 1
ATOM 961 C C . LYS A 1 119 ? -17.681 -8.425 21.910 1.00 56.91 119 LYS A C 1
ATOM 963 O O . LYS A 1 119 ? -18.735 -8.585 22.512 1.00 56.91 119 LYS A O 1
ATOM 968 N N . HIS A 1 120 ? -16.519 -8.197 22.535 1.00 51.56 120 HIS A N 1
ATOM 969 C CA . HIS A 1 120 ? -16.345 -8.269 23.990 1.00 51.56 120 HIS A CA 1
ATOM 970 C C . HIS A 1 120 ? -15.570 -7.105 24.648 1.00 51.56 120 HIS A C 1
ATOM 972 O O . HIS A 1 120 ? -15.214 -7.250 25.814 1.00 51.56 120 HIS A O 1
ATOM 978 N N . GLY A 1 121 ? -15.299 -5.952 24.015 1.00 55.75 121 GLY A N 1
ATOM 979 C CA . GLY A 1 121 ? -14.458 -4.958 24.707 1.00 55.75 121 GLY A CA 1
ATOM 980 C C . GLY A 1 121 ? -14.553 -3.501 24.270 1.00 55.75 121 GLY A C 1
ATOM 981 O O . GLY A 1 121 ? -14.313 -3.170 23.112 1.00 55.75 121 GLY A O 1
ATOM 982 N N . ALA A 1 122 ? -14.746 -2.621 25.260 1.00 60.59 122 ALA A N 1
ATOM 983 C CA . ALA A 1 122 ? -14.508 -1.173 25.189 1.00 60.59 122 ALA A CA 1
ATOM 984 C C . ALA A 1 122 ? -13.129 -0.817 24.585 1.00 60.59 122 ALA A C 1
ATOM 986 O O . ALA A 1 122 ? -12.979 0.196 23.904 1.00 60.59 122 ALA A O 1
ATOM 987 N N . ILE A 1 123 ? -12.154 -1.721 24.728 1.00 63.72 123 ILE A N 1
ATOM 988 C CA . ILE A 1 123 ? -10.795 -1.618 24.180 1.00 63.72 123 ILE A CA 1
ATOM 989 C C . ILE A 1 123 ? -10.783 -1.498 22.642 1.00 63.72 123 ILE A C 1
ATOM 991 O O . ILE A 1 123 ? -9.936 -0.794 22.094 1.00 63.72 123 ILE A O 1
ATOM 995 N N . GLN A 1 124 ? -11.720 -2.118 21.907 1.00 60.03 124 GLN A N 1
ATOM 996 C CA . GLN A 1 124 ? -11.757 -1.960 20.443 1.00 60.03 124 GLN A CA 1
ATOM 997 C C . GLN A 1 124 ? -12.213 -0.574 20.004 1.00 60.03 124 GLN A C 1
ATOM 999 O O . GLN A 1 124 ? -11.681 -0.032 19.038 1.00 60.03 124 GLN A O 1
ATOM 1004 N N . ILE A 1 125 ? -13.214 -0.023 20.691 1.00 65.25 125 ILE A N 1
ATOM 1005 C CA . ILE A 1 125 ? -13.751 1.303 20.378 1.00 65.25 125 ILE A CA 1
ATOM 1006 C C . ILE A 1 125 ? -12.657 2.348 20.620 1.00 65.25 125 ILE A C 1
ATOM 1008 O O . ILE A 1 125 ? -12.435 3.213 19.773 1.00 65.25 125 ILE A O 1
ATOM 1012 N N . ALA A 1 126 ? -11.901 2.189 21.708 1.00 66.31 126 ALA A N 1
ATOM 1013 C CA . ALA A 1 126 ? -10.720 2.989 21.999 1.00 66.31 126 ALA A CA 1
ATOM 1014 C C . ALA A 1 126 ? -9.646 2.889 20.905 1.00 66.31 126 ALA A C 1
ATOM 1016 O O . ALA A 1 126 ? -9.138 3.906 20.440 1.00 66.31 126 ALA A O 1
ATOM 1017 N N . LEU A 1 127 ? -9.337 1.679 20.427 1.00 69.62 127 LEU A N 1
ATOM 1018 C CA . LEU A 1 127 ? -8.333 1.475 19.381 1.00 69.62 127 LEU A CA 1
ATOM 1019 C C . LEU A 1 127 ? -8.720 2.139 18.048 1.00 69.62 127 LEU A C 1
ATOM 1021 O O . LEU A 1 127 ? -7.857 2.694 17.367 1.00 69.62 127 LEU A O 1
ATOM 1025 N N . PHE A 1 128 ? -10.004 2.123 17.676 1.00 66.38 128 PHE A N 1
ATOM 1026 C CA . PHE A 1 128 ? -10.488 2.829 16.484 1.00 66.38 128 PHE A CA 1
ATOM 1027 C C . PHE A 1 128 ? -10.351 4.348 16.621 1.00 66.38 128 PHE A C 1
ATOM 1029 O O . PHE A 1 128 ? -9.851 4.989 15.698 1.00 66.38 128 PHE A O 1
ATOM 1036 N N . GLN A 1 129 ? -10.710 4.910 17.779 1.00 67.44 129 GLN A N 1
ATOM 1037 C CA . GLN A 1 129 ? -10.526 6.339 18.055 1.00 67.44 129 GLN A CA 1
ATOM 1038 C C . GLN A 1 129 ? -9.043 6.728 18.036 1.00 67.44 129 GLN A C 1
ATOM 1040 O O . GLN A 1 129 ? -8.669 7.747 17.459 1.00 67.44 129 GLN A O 1
ATOM 1045 N N . ILE A 1 130 ? -8.173 5.897 18.611 1.00 72.38 130 ILE A N 1
ATOM 1046 C CA . ILE A 1 130 ? -6.721 6.089 18.556 1.00 72.38 130 ILE A CA 1
ATOM 1047 C C . ILE A 1 130 ? -6.232 6.053 17.101 1.00 72.38 130 ILE A C 1
ATOM 1049 O O . ILE A 1 130 ? -5.467 6.922 16.693 1.00 72.38 130 ILE A O 1
ATOM 1053 N N . THR A 1 131 ? -6.712 5.107 16.292 1.00 72.6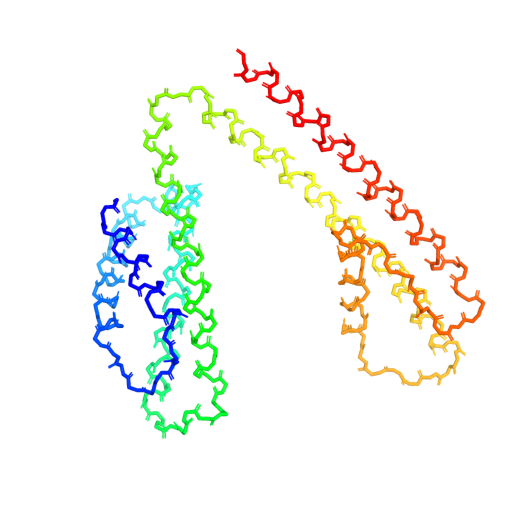9 131 THR A N 1
ATOM 1054 C CA . THR A 1 131 ? -6.315 4.972 14.881 1.00 72.69 131 THR A CA 1
ATOM 1055 C C . THR A 1 131 ? -6.737 6.187 14.051 1.00 72.69 131 THR A C 1
ATOM 1057 O O . THR A 1 131 ? -5.944 6.685 13.258 1.00 72.69 131 THR A O 1
ATOM 1060 N N . GLU A 1 132 ? -7.949 6.707 14.251 1.00 72.62 132 GLU A N 1
ATOM 1061 C CA . GLU A 1 132 ? -8.427 7.921 13.578 1.00 72.62 132 GLU A CA 1
ATOM 1062 C C . GLU A 1 132 ? -7.567 9.143 13.931 1.00 72.62 132 GLU A C 1
ATOM 1064 O O . GLU A 1 132 ? -7.130 9.884 13.046 1.00 72.62 132 GLU A O 1
ATOM 1069 N N . ASN A 1 133 ? -7.240 9.304 15.214 1.00 74.06 133 ASN A N 1
ATOM 1070 C CA . ASN A 1 133 ? -6.367 10.377 15.679 1.00 74.06 133 ASN A CA 1
ATOM 1071 C C . ASN A 1 133 ? -4.944 10.256 15.112 1.00 74.06 133 ASN A C 1
ATOM 1073 O O . ASN A 1 133 ?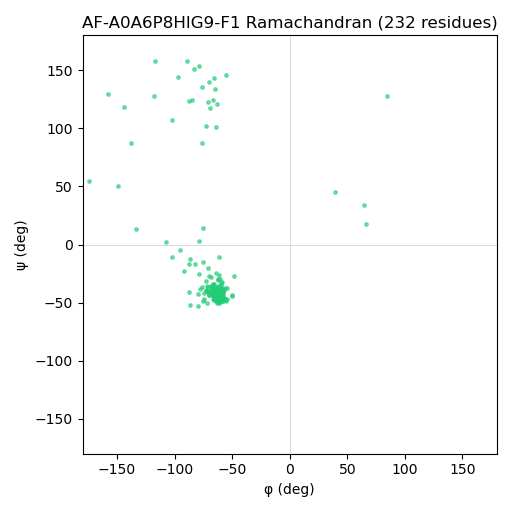 -4.352 11.253 14.700 1.00 74.06 133 ASN A O 1
ATOM 1077 N N . ILE A 1 134 ? -4.410 9.036 15.028 1.00 80.19 134 ILE A N 1
ATOM 1078 C CA . ILE A 1 134 ? -3.120 8.763 14.387 1.00 80.19 134 ILE A CA 1
ATOM 1079 C C . ILE A 1 134 ? -3.170 9.141 12.900 1.00 80.19 134 ILE A C 1
ATOM 1081 O O . ILE A 1 134 ? -2.276 9.839 12.426 1.00 80.19 134 ILE A O 1
ATOM 1085 N N . ILE A 1 135 ? -4.219 8.749 12.166 1.00 75.31 135 ILE A N 1
ATOM 1086 C CA . ILE A 1 135 ? -4.384 9.094 10.742 1.00 75.31 135 ILE A CA 1
ATOM 1087 C C . ILE A 1 135 ? -4.390 10.613 10.545 1.00 75.31 135 ILE A C 1
ATOM 1089 O O . ILE A 1 135 ? -3.741 11.106 9.622 1.00 75.31 135 ILE A O 1
ATOM 1093 N N . ALA A 1 136 ? -5.071 11.363 11.416 1.00 75.88 136 ALA A N 1
ATOM 1094 C CA . ALA A 1 136 ? -5.090 12.822 11.350 1.00 75.88 136 ALA A CA 1
ATOM 1095 C C . ALA A 1 136 ? -3.682 13.427 11.512 1.00 75.88 136 ALA A C 1
ATOM 1097 O O . ALA A 1 136 ? -3.286 14.284 10.718 1.00 75.88 136 ALA A O 1
ATOM 1098 N N . VAL A 1 137 ? -2.896 12.942 12.479 1.00 81.81 137 VAL A N 1
ATOM 1099 C CA . VAL A 1 137 ? -1.514 13.401 12.705 1.00 81.81 137 VAL A CA 1
ATOM 1100 C C . VAL A 1 137 ? -0.595 13.023 11.538 1.00 81.81 137 VAL A C 1
ATOM 1102 O O . VAL A 1 137 ? 0.170 13.861 11.057 1.00 81.81 137 VAL A O 1
ATOM 1105 N N . PHE A 1 138 ? -0.697 11.797 11.015 1.00 81.31 138 PHE A N 1
ATOM 1106 C CA . PHE A 1 138 ? 0.047 11.391 9.817 1.00 81.31 138 PHE A CA 1
ATOM 1107 C C . PHE A 1 138 ? -0.333 12.232 8.591 1.00 81.31 138 PHE A C 1
ATOM 1109 O O . PHE A 1 138 ? 0.540 12.625 7.820 1.00 81.31 138 PHE A O 1
ATOM 1116 N N . GLY A 1 139 ? -1.615 12.563 8.421 1.00 81.56 139 GLY A N 1
ATOM 1117 C CA . GLY A 1 139 ? -2.079 13.457 7.360 1.00 81.56 139 GLY A CA 1
ATOM 1118 C C . GLY A 1 139 ? -1.453 14.849 7.462 1.00 81.56 139 GLY A C 1
ATOM 1119 O O . GLY A 1 139 ? -0.978 15.391 6.464 1.00 81.56 139 GLY A O 1
ATOM 1120 N N . GLN A 1 140 ? -1.371 15.403 8.673 1.00 83.44 140 GLN A N 1
ATOM 1121 C CA . GLN A 1 140 ? -0.688 16.676 8.921 1.00 83.44 140 GLN A CA 1
ATOM 1122 C C . GLN A 1 140 ? 0.810 16.598 8.604 1.00 83.44 140 GLN A C 1
ATOM 1124 O O . GLN A 1 140 ? 1.338 17.506 7.961 1.00 83.44 140 GLN A O 1
ATOM 1129 N N . LEU A 1 141 ? 1.484 15.505 8.973 1.00 85.44 141 LEU A N 1
ATOM 1130 C CA . LEU A 1 141 ? 2.884 15.275 8.613 1.00 85.44 141 LEU A CA 1
ATOM 1131 C C . LEU A 1 141 ? 3.080 15.267 7.088 1.00 85.44 141 LEU A C 1
ATOM 1133 O O . LEU A 1 141 ? 3.991 15.925 6.587 1.00 85.44 141 LEU A O 1
ATOM 1137 N N . LEU A 1 142 ? 2.210 14.583 6.339 1.00 86.31 142 LEU A N 1
ATOM 1138 C CA . LEU A 1 142 ? 2.277 14.549 4.874 1.00 86.31 142 LEU A CA 1
ATOM 1139 C C . LEU A 1 142 ? 2.081 15.935 4.249 1.00 86.31 142 LEU A C 1
ATOM 1141 O O . LEU A 1 142 ? 2.809 16.288 3.322 1.00 86.31 142 LEU A O 1
ATOM 1145 N N . ILE A 1 143 ? 1.149 16.741 4.769 1.00 87.94 143 ILE A N 1
ATOM 1146 C CA . ILE A 1 143 ? 0.933 18.123 4.310 1.00 87.94 143 ILE A CA 1
ATOM 1147 C C . ILE A 1 143 ? 2.187 18.973 4.545 1.00 87.94 143 ILE A C 1
ATOM 1149 O O . ILE A 1 143 ? 2.604 19.711 3.652 1.00 87.94 143 ILE A O 1
ATOM 1153 N N . VAL A 1 144 ? 2.815 18.848 5.719 1.00 89.19 144 VAL A N 1
ATOM 1154 C CA . VAL A 1 144 ? 4.049 19.572 6.054 1.00 89.19 144 VAL A CA 1
ATOM 1155 C C . VAL A 1 144 ? 5.197 19.133 5.139 1.00 89.19 144 VAL A C 1
ATOM 1157 O O . VAL A 1 144 ? 5.838 19.988 4.530 1.00 89.19 144 VAL A O 1
ATOM 1160 N N . ILE A 1 145 ? 5.422 17.827 4.955 1.00 89.94 145 ILE A N 1
ATOM 1161 C CA . ILE A 1 145 ? 6.435 17.311 4.016 1.00 89.94 145 ILE A CA 1
ATOM 1162 C C . ILE A 1 145 ? 6.182 17.854 2.607 1.00 89.94 145 ILE A C 1
ATOM 1164 O O . ILE A 1 145 ? 7.105 18.355 1.965 1.00 89.94 145 ILE A O 1
ATOM 1168 N N . PHE A 1 146 ? 4.936 17.814 2.132 1.00 88.88 146 PHE A N 1
ATOM 1169 C CA . PHE A 1 146 ? 4.575 18.308 0.808 1.00 88.88 146 PHE A CA 1
ATOM 1170 C C . PHE A 1 146 ? 4.865 19.810 0.660 1.00 88.88 146 PHE A C 1
ATOM 1172 O O . PHE A 1 146 ? 5.580 20.202 -0.264 1.00 88.88 146 PHE A O 1
ATOM 1179 N N . ALA A 1 147 ? 4.408 20.642 1.599 1.00 90.50 147 ALA A N 1
ATOM 1180 C CA . ALA A 1 147 ? 4.611 22.090 1.572 1.00 90.50 147 ALA A CA 1
ATOM 1181 C C . ALA A 1 147 ? 6.101 22.477 1.591 1.00 90.50 147 ALA A C 1
ATOM 1183 O O . ALA A 1 147 ? 6.557 23.250 0.744 1.00 90.50 147 ALA A O 1
ATOM 1184 N N . PHE A 1 148 ? 6.881 21.897 2.509 1.00 89.19 148 PHE A N 1
ATOM 1185 C CA . PHE A 1 148 ? 8.318 22.165 2.603 1.00 89.19 148 PHE A CA 1
ATOM 1186 C C . PHE A 1 148 ? 9.092 21.597 1.404 1.00 89.19 148 PHE A C 1
ATOM 1188 O O . PHE A 1 148 ? 10.015 22.252 0.915 1.00 89.19 148 PHE A O 1
ATOM 1195 N N . SER A 1 149 ? 8.690 20.440 0.862 1.00 91.38 149 SER A N 1
ATOM 1196 C CA . SER A 1 149 ? 9.309 19.875 -0.347 1.00 91.38 149 SER A CA 1
ATOM 1197 C C . SER A 1 149 ? 9.132 20.789 -1.561 1.00 91.38 149 SER A C 1
ATOM 1199 O O . SER A 1 149 ? 10.094 21.008 -2.297 1.00 91.38 149 SER A O 1
ATOM 1201 N N . LEU A 1 150 ? 7.941 21.375 -1.747 1.00 89.19 150 LEU A N 1
ATOM 1202 C CA . LEU A 1 150 ? 7.666 22.318 -2.832 1.00 89.19 150 LEU A CA 1
ATOM 1203 C C . LEU A 1 150 ? 8.445 23.621 -2.658 1.00 89.19 150 LEU A C 1
ATOM 1205 O O . LEU A 1 150 ? 8.999 24.131 -3.632 1.00 89.19 150 LEU A O 1
ATOM 1209 N N . ALA A 1 151 ? 8.532 24.141 -1.431 1.00 88.88 151 ALA A N 1
ATOM 1210 C CA . ALA A 1 151 ? 9.286 25.357 -1.146 1.00 88.88 151 ALA A CA 1
ATOM 1211 C C . ALA A 1 151 ? 10.786 25.182 -1.450 1.00 88.88 151 ALA A C 1
ATOM 1213 O O . ALA A 1 151 ? 11.364 25.973 -2.199 1.00 88.88 151 ALA A O 1
ATOM 1214 N N . 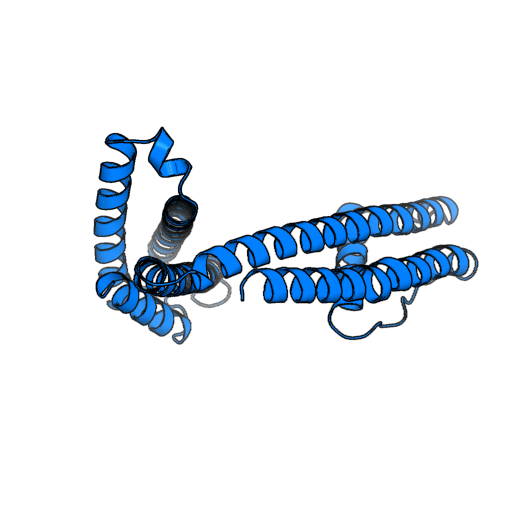ILE A 1 152 ? 11.407 24.103 -0.959 1.00 85.44 152 ILE A N 1
ATOM 1215 C CA . ILE A 1 152 ? 12.822 23.792 -1.226 1.00 85.44 152 ILE A CA 1
ATOM 1216 C C . ILE A 1 152 ? 13.046 23.511 -2.720 1.00 85.44 152 ILE A C 1
ATOM 1218 O O . ILE A 1 152 ? 14.010 24.004 -3.312 1.00 85.44 152 ILE A O 1
ATOM 1222 N N . PHE A 1 153 ? 12.140 22.772 -3.365 1.00 86.94 153 PHE A N 1
ATOM 1223 C CA . PHE A 1 153 ? 12.216 22.505 -4.801 1.00 86.94 153 PHE A CA 1
ATOM 1224 C C . PHE A 1 153 ? 12.129 23.788 -5.638 1.00 86.94 153 PHE A C 1
ATOM 1226 O O . PHE A 1 153 ? 12.890 23.956 -6.595 1.00 86.94 153 PHE A O 1
ATOM 1233 N N . LYS A 1 154 ? 11.262 24.738 -5.266 1.00 86.75 154 LYS A N 1
ATOM 1234 C CA . LYS A 1 154 ? 11.151 26.026 -5.963 1.00 86.75 154 LYS A CA 1
ATOM 1235 C C . LYS A 1 154 ? 12.421 26.869 -5.824 1.00 86.75 154 LYS A C 1
ATOM 1237 O O . LYS A 1 154 ? 12.865 27.464 -6.808 1.00 86.75 154 LYS A O 1
ATOM 1242 N N . ILE A 1 155 ? 13.035 26.881 -4.642 1.00 85.75 155 ILE A N 1
ATOM 1243 C CA . ILE A 1 155 ? 14.323 27.550 -4.402 1.00 85.75 155 ILE A CA 1
ATOM 1244 C C . ILE A 1 155 ? 15.407 26.952 -5.316 1.00 85.75 155 ILE A C 1
ATOM 1246 O O . ILE A 1 155 ? 16.090 27.682 -6.035 1.00 85.75 155 ILE A O 1
ATOM 1250 N N . ARG A 1 156 ? 15.499 25.617 -5.374 1.00 78.75 156 ARG A N 1
ATOM 1251 C CA . ARG A 1 156 ? 16.484 24.903 -6.202 1.00 78.75 156 ARG A CA 1
ATOM 1252 C C . ARG A 1 156 ? 16.281 25.120 -7.704 1.00 78.75 156 ARG A C 1
ATOM 1254 O O . ARG A 1 156 ? 17.245 25.331 -8.429 1.00 78.75 156 ARG A O 1
ATOM 1261 N N . THR A 1 157 ? 15.041 25.074 -8.187 1.00 80.88 157 THR A N 1
ATOM 1262 C CA . THR A 1 157 ? 14.734 25.278 -9.617 1.00 80.88 157 THR A CA 1
ATOM 1263 C C . THR A 1 157 ? 15.005 26.708 -10.068 1.00 80.88 157 THR A C 1
ATOM 1265 O O . THR A 1 157 ? 15.538 26.917 -11.155 1.00 80.88 157 THR A O 1
ATOM 1268 N N . THR A 1 158 ? 14.699 27.692 -9.219 1.00 82.50 158 THR A N 1
ATOM 1269 C CA . THR A 1 158 ? 15.029 29.102 -9.479 1.00 82.50 158 THR A CA 1
ATOM 1270 C C . THR A 1 158 ? 16.535 29.294 -9.606 1.00 82.50 158 THR A C 1
ATOM 1272 O O . THR A 1 158 ? 16.993 30.007 -10.492 1.00 82.50 158 THR A O 1
ATOM 1275 N N . GLN A 1 159 ? 17.308 28.601 -8.774 1.00 76.94 159 GLN A N 1
ATOM 1276 C CA . GLN A 1 159 ? 18.756 28.646 -8.854 1.00 76.94 159 GLN A CA 1
ATOM 1277 C C . GLN A 1 159 ? 19.309 28.031 -10.143 1.00 76.94 159 GLN A C 1
ATOM 1279 O O . GLN A 1 159 ? 20.124 28.658 -10.806 1.00 76.94 159 GLN A O 1
ATOM 1284 N N . ILE A 1 160 ? 18.840 26.845 -10.532 1.00 76.62 160 ILE A N 1
ATOM 1285 C CA . ILE A 1 160 ? 19.272 26.211 -11.788 1.00 76.62 160 ILE A CA 1
ATOM 1286 C C . ILE A 1 160 ? 18.977 27.129 -12.989 1.00 76.62 160 ILE A C 1
ATOM 1288 O O . ILE A 1 160 ? 19.794 27.256 -13.898 1.00 76.62 160 ILE A O 1
ATOM 1292 N N . SER A 1 161 ? 17.831 27.822 -12.964 1.00 78.44 161 SER A N 1
ATOM 1293 C CA . SER A 1 161 ? 17.480 28.822 -13.977 1.00 78.44 161 SER A CA 1
ATOM 1294 C C . SER A 1 161 ? 18.393 30.051 -13.955 1.00 78.44 161 SER A C 1
ATOM 1296 O O . SER A 1 161 ? 18.628 30.632 -15.010 1.00 78.44 161 SER A O 1
ATOM 1298 N N . PHE A 1 162 ? 18.871 30.468 -12.781 1.00 77.62 162 PHE A N 1
ATOM 1299 C CA . PHE A 1 162 ? 19.811 31.579 -12.638 1.00 77.62 162 PHE A CA 1
ATOM 1300 C C . PHE A 1 162 ? 21.207 31.208 -13.158 1.00 77.62 162 PHE A C 1
ATOM 1302 O O . PHE A 1 162 ? 21.825 31.995 -13.868 1.00 77.62 162 PHE A O 1
ATOM 1309 N N . ASP A 1 163 ? 21.663 29.987 -12.876 1.00 77.00 163 ASP A N 1
ATOM 1310 C CA . ASP A 1 163 ? 22.970 29.468 -13.297 1.00 77.00 163 ASP A CA 1
ATOM 1311 C C . ASP A 1 163 ? 22.987 29.012 -14.776 1.00 77.00 163 ASP A C 1
ATOM 1313 O O . ASP A 1 163 ? 23.992 28.494 -15.262 1.00 77.00 163 ASP A O 1
ATOM 1317 N N . GLY A 1 164 ? 21.878 29.185 -15.510 1.00 73.56 164 GLY A N 1
ATOM 1318 C CA . GLY A 1 164 ? 21.767 28.875 -16.940 1.00 73.56 164 GLY A CA 1
ATOM 1319 C C . GLY A 1 164 ? 21.890 27.386 -17.282 1.00 73.56 164 GLY A C 1
ATOM 1320 O O . GLY A 1 164 ? 22.162 27.041 -18.432 1.00 73.56 164 GLY A O 1
ATOM 1321 N N . THR A 1 165 ? 21.717 26.490 -16.306 1.00 68.50 165 THR A N 1
ATOM 1322 C CA . THR A 1 165 ? 21.929 25.051 -16.500 1.00 68.50 165 THR A CA 1
ATOM 1323 C C . THR A 1 165 ? 20.671 24.388 -17.075 1.00 68.50 165 THR A C 1
ATOM 1325 O O . THR A 1 165 ? 19.601 24.465 -16.463 1.00 68.50 165 THR A O 1
ATOM 1328 N N . PRO A 1 166 ? 20.747 23.689 -18.224 1.00 63.53 166 PRO A N 1
ATOM 1329 C CA . PRO A 1 166 ? 19.610 22.934 -18.736 1.00 63.53 166 PRO A CA 1
ATOM 1330 C C . PRO A 1 166 ? 19.355 21.727 -17.823 1.00 63.53 166 PRO A C 1
ATOM 1332 O O . PRO A 1 166 ? 20.203 20.848 -17.688 1.00 63.53 166 PRO A O 1
ATOM 1335 N N . SER A 1 167 ? 18.186 21.678 -17.181 1.00 62.56 167 SER A N 1
ATOM 1336 C CA . SER A 1 167 ? 17.766 20.536 -16.360 1.00 62.56 167 SER A CA 1
ATOM 1337 C C . SER A 1 167 ? 16.498 19.907 -16.931 1.00 62.56 167 SER A C 1
ATOM 1339 O O . SER A 1 167 ? 15.520 20.592 -17.220 1.00 62.56 167 SER A O 1
ATOM 1341 N N . THR A 1 168 ? 16.539 18.590 -17.138 1.00 60.84 168 THR A N 1
ATOM 1342 C CA . THR A 1 168 ? 15.543 17.837 -17.920 1.00 60.84 168 THR A CA 1
ATOM 1343 C C . THR A 1 168 ? 14.614 16.955 -17.086 1.00 60.84 168 THR A C 1
ATOM 1345 O O . THR A 1 168 ? 13.757 16.291 -17.660 1.00 60.84 168 THR A O 1
ATOM 1348 N N . VAL A 1 169 ? 14.706 16.942 -15.748 1.00 62.09 169 VAL A N 1
ATOM 1349 C CA . VAL A 1 169 ? 13.843 16.068 -14.928 1.00 62.09 169 VAL A CA 1
ATOM 1350 C C . VAL A 1 169 ? 13.316 16.776 -13.675 1.00 62.09 169 VAL A C 1
ATOM 1352 O O . VAL A 1 169 ? 13.898 16.714 -12.592 1.00 62.09 169 VAL A O 1
ATOM 1355 N N . PHE A 1 170 ? 12.180 17.462 -13.827 1.00 71.88 170 PHE A N 1
ATOM 1356 C CA . PHE A 1 170 ? 11.534 18.230 -12.756 1.00 71.88 170 PHE A CA 1
ATOM 1357 C C . PHE A 1 170 ? 10.927 17.337 -11.660 1.00 71.88 170 PHE A C 1
ATOM 1359 O O . PHE A 1 170 ? 11.117 17.607 -10.476 1.00 71.88 170 PHE A O 1
ATOM 1366 N N . PHE A 1 171 ? 10.236 16.255 -12.034 1.00 76.19 171 PHE A N 1
ATOM 1367 C CA . PHE A 1 171 ? 9.498 15.422 -11.077 1.00 76.19 171 PHE A CA 1
ATOM 1368 C C . PHE A 1 171 ? 10.409 14.540 -10.210 1.00 76.19 171 PHE A C 1
ATOM 1370 O O . PHE A 1 171 ? 10.276 14.551 -8.990 1.00 76.19 171 PHE A O 1
ATOM 1377 N N . GLU A 1 172 ? 11.385 13.847 -10.808 1.00 76.88 172 GLU A N 1
ATOM 1378 C CA . GLU A 1 172 ? 12.346 13.013 -10.059 1.00 76.88 172 GLU A CA 1
ATOM 1379 C C . GLU A 1 172 ? 13.158 13.834 -9.050 1.00 76.88 172 GLU A C 1
ATOM 1381 O O . GLU A 1 172 ? 13.402 13.405 -7.921 1.00 76.88 172 GLU A O 1
ATOM 1386 N N . SER A 1 173 ? 13.538 15.057 -9.432 1.00 79.44 173 SER A N 1
ATOM 1387 C CA . SER A 1 173 ? 14.286 15.968 -8.564 1.00 79.44 173 SER A CA 1
ATOM 1388 C C . SER A 1 173 ? 13.454 16.427 -7.360 1.00 79.44 173 SER A C 1
ATOM 1390 O O . SER A 1 173 ? 13.964 16.456 -6.237 1.00 79.44 173 SER A O 1
ATOM 1392 N N . TRP A 1 174 ? 12.163 16.720 -7.558 1.00 85.38 174 TRP A N 1
ATOM 1393 C CA . TRP A 1 174 ? 11.236 17.013 -6.460 1.00 85.38 174 TRP A CA 1
ATOM 1394 C C . TRP A 1 174 ? 10.993 15.787 -5.570 1.00 85.38 174 TRP A C 1
ATOM 1396 O O . TRP A 1 174 ? 11.105 15.885 -4.348 1.00 85.38 174 TRP A O 1
ATOM 1406 N N . TRP A 1 175 ? 10.734 14.622 -6.169 1.00 83.69 175 TRP A N 1
ATOM 1407 C CA . TRP A 1 175 ? 10.502 13.375 -5.438 1.00 83.69 175 TRP A CA 1
ATOM 1408 C C . TRP A 1 175 ? 11.703 12.988 -4.570 1.00 83.69 175 TRP A C 1
ATOM 1410 O O . TRP A 1 175 ? 11.536 12.524 -3.443 1.00 83.69 175 TRP A O 1
ATOM 1420 N N . SER A 1 176 ? 12.927 13.237 -5.043 1.00 83.12 176 SER A N 1
ATOM 1421 C CA . SER A 1 176 ? 14.136 13.062 -4.234 1.00 83.12 176 SER A CA 1
ATOM 1422 C C . SER A 1 176 ? 14.117 13.933 -2.976 1.00 83.12 176 SER A C 1
ATOM 1424 O O . SER A 1 176 ? 14.418 13.434 -1.896 1.00 83.12 176 SER A O 1
ATOM 1426 N N . ILE A 1 177 ? 13.727 15.208 -3.083 1.00 83.69 177 ILE A N 1
ATOM 1427 C CA . ILE A 1 177 ? 13.631 16.128 -1.935 1.00 83.69 177 ILE A CA 1
ATOM 1428 C C . ILE A 1 177 ? 12.543 15.664 -0.960 1.00 83.69 177 ILE A C 1
ATOM 1430 O O . ILE A 1 177 ? 12.785 15.619 0.244 1.00 83.69 177 ILE A O 1
ATOM 1434 N N . ALA A 1 178 ? 11.370 15.275 -1.468 1.00 86.00 178 ALA A N 1
ATOM 1435 C CA . ALA A 1 178 ? 10.282 14.751 -0.643 1.00 86.00 178 ALA A CA 1
ATOM 1436 C C . ALA A 1 178 ? 10.702 13.477 0.115 1.00 86.00 178 ALA A C 1
ATOM 1438 O O . ALA A 1 178 ? 10.467 13.375 1.319 1.00 86.00 178 ALA A O 1
ATOM 1439 N N . LYS A 1 179 ? 11.402 12.547 -0.556 1.00 84.50 179 LYS A N 1
ATOM 1440 C CA . LYS A 1 179 ? 11.999 11.364 0.083 1.00 84.50 179 LYS A CA 1
ATOM 1441 C C . LYS A 1 179 ? 12.999 11.751 1.167 1.00 84.50 179 LYS A C 1
ATOM 1443 O O . LYS A 1 179 ? 12.937 11.183 2.249 1.00 84.50 179 LYS A O 1
ATOM 1448 N N . HIS A 1 180 ? 13.895 12.704 0.909 1.00 83.69 180 HIS A N 1
ATOM 1449 C CA . HIS A 1 180 ? 14.856 13.148 1.921 1.00 83.69 180 HIS A CA 1
ATOM 1450 C C . HIS A 1 180 ? 14.159 13.703 3.165 1.00 83.69 180 HIS A C 1
ATOM 1452 O O . HIS A 1 180 ? 14.488 13.274 4.260 1.00 83.69 180 HIS A O 1
ATOM 1458 N N . LEU A 1 181 ? 13.156 14.573 3.013 1.00 85.81 181 LEU A N 1
ATOM 1459 C CA . LEU A 1 181 ? 12.389 15.097 4.152 1.00 85.81 181 LEU A CA 1
ATOM 1460 C C . LEU A 1 181 ? 11.673 13.987 4.938 1.00 85.81 181 LEU A C 1
ATOM 1462 O O . LEU A 1 181 ? 11.666 14.016 6.167 1.00 85.81 181 LEU A O 1
ATOM 1466 N N . LEU A 1 182 ? 11.107 12.998 4.238 1.00 85.19 182 LEU A N 1
ATOM 1467 C CA . LEU A 1 182 ? 10.456 11.842 4.857 1.00 85.19 182 LEU A CA 1
ATOM 1468 C C . LEU A 1 182 ? 11.450 10.979 5.651 1.00 85.19 182 LEU A C 1
ATOM 1470 O O . LEU A 1 182 ? 11.170 10.604 6.787 1.00 85.19 182 LEU A O 1
ATOM 1474 N N . TRP A 1 183 ? 12.621 10.687 5.083 1.00 82.94 183 TRP A N 1
ATOM 1475 C CA . TRP A 1 183 ? 13.663 9.911 5.760 1.00 82.94 183 TRP A CA 1
ATOM 1476 C C . TRP A 1 183 ? 14.296 10.670 6.931 1.00 82.94 183 TRP A C 1
ATOM 1478 O O . TRP A 1 183 ? 14.528 10.066 7.975 1.00 82.94 183 TRP A O 1
ATOM 1488 N N . SER A 1 184 ? 14.481 11.989 6.807 1.00 81.25 184 SER A N 1
ATOM 1489 C CA . SER A 1 184 ? 14.967 12.854 7.892 1.00 81.25 184 SER A CA 1
ATOM 1490 C C . SER A 1 184 ? 14.044 12.867 9.113 1.00 81.25 184 SER A C 1
ATOM 1492 O O . SER A 1 184 ? 14.513 13.118 10.220 1.00 81.25 184 SER A O 1
ATOM 1494 N N . PHE A 1 185 ? 12.746 12.602 8.933 1.00 77.50 185 PHE A N 1
ATOM 1495 C CA . PHE A 1 185 ? 11.807 12.422 10.040 1.00 77.50 185 PHE A CA 1
ATOM 1496 C C . PHE A 1 185 ? 11.951 11.045 10.718 1.00 77.50 185 PHE A C 1
ATOM 1498 O O . PHE A 1 185 ? 11.810 10.953 11.933 1.00 77.50 185 PHE A O 1
ATOM 1505 N N . LEU A 1 186 ? 12.235 9.982 9.952 1.00 75.50 186 LEU A N 1
ATOM 1506 C CA . LEU A 1 186 ? 12.187 8.591 10.424 1.00 75.50 186 LEU A CA 1
ATOM 1507 C C . LEU A 1 186 ? 13.487 8.073 11.064 1.00 75.50 186 LEU A C 1
ATOM 1509 O O . LEU A 1 186 ? 13.402 7.309 12.020 1.00 75.50 186 LEU A O 1
ATOM 1513 N N . LEU A 1 187 ? 14.667 8.398 10.521 1.00 62.69 187 LEU A N 1
ATOM 1514 C CA . LEU A 1 187 ? 15.891 7.609 10.769 1.00 62.69 187 LEU A CA 1
ATOM 1515 C C . LEU A 1 187 ? 17.183 8.447 10.739 1.00 62.69 187 LEU A C 1
ATOM 1517 O O . LEU A 1 187 ? 18.170 8.058 10.129 1.00 62.69 187 LEU A O 1
ATOM 1521 N N . GLU A 1 188 ? 17.187 9.555 11.485 1.00 59.97 188 GLU A N 1
ATOM 1522 C CA . GLU A 1 188 ? 18.345 10.438 11.726 1.00 59.97 188 GLU A CA 1
ATOM 1523 C C . GLU A 1 188 ? 18.579 11.501 10.621 1.00 59.97 188 GLU A C 1
ATOM 1525 O O . GLU A 1 188 ? 18.628 11.190 9.426 1.00 59.97 188 GLU A O 1
ATOM 1530 N N . PRO A 1 189 ? 18.701 12.797 10.983 1.00 58.59 189 PRO A N 1
ATOM 1531 C CA . PRO A 1 189 ? 18.820 13.876 10.010 1.00 58.59 189 PRO A CA 1
ATOM 1532 C C . PRO A 1 189 ? 20.207 13.867 9.357 1.00 58.59 189 PRO A C 1
ATOM 1534 O O . PRO A 1 189 ? 21.180 14.374 9.913 1.00 58.59 189 PRO A O 1
ATOM 1537 N N . GLN A 1 190 ? 20.303 13.346 8.135 1.00 56.44 190 GLN A N 1
ATOM 1538 C CA . GLN A 1 190 ? 21.491 13.546 7.307 1.00 56.44 190 GLN A CA 1
ATOM 1539 C C . GLN A 1 190 ? 21.559 15.008 6.841 1.00 56.44 190 GLN A C 1
ATOM 1541 O O . GLN A 1 190 ? 20.540 15.624 6.513 1.00 56.44 190 GLN A O 1
ATOM 1546 N N . VAL A 1 191 ? 22.765 15.585 6.827 1.00 57.31 191 VAL A N 1
ATOM 1547 C CA . VAL A 1 191 ? 22.980 16.965 6.370 1.00 57.31 191 VAL A CA 1
ATOM 1548 C C . VAL A 1 191 ? 22.604 17.051 4.892 1.00 57.31 191 VAL A C 1
ATOM 1550 O O . VAL A 1 191 ? 23.177 16.356 4.054 1.00 57.31 191 VAL A O 1
ATOM 1553 N N . LEU A 1 192 ? 21.641 17.915 4.563 1.00 57.09 192 LEU A N 1
ATOM 1554 C CA . LEU A 1 192 ? 21.261 18.187 3.182 1.00 57.09 192 LEU A CA 1
ATOM 1555 C C . LEU A 1 192 ? 22.456 18.826 2.453 1.00 57.09 192 LEU A C 1
ATOM 1557 O O . LEU A 1 192 ? 22.721 20.020 2.605 1.00 57.09 192 LEU A O 1
ATOM 1561 N N . HIS A 1 193 ? 23.183 18.036 1.662 1.00 52.31 193 HIS A N 1
ATOM 1562 C CA . HIS A 1 193 ? 24.301 18.519 0.854 1.00 52.31 193 HIS A CA 1
ATOM 1563 C C . HIS A 1 193 ? 23.747 19.253 -0.378 1.00 52.31 193 HIS A C 1
ATOM 1565 O O . HIS A 1 193 ? 23.505 18.665 -1.432 1.00 52.31 193 HIS A O 1
ATOM 1571 N N . VAL A 1 194 ? 23.472 20.551 -0.234 1.00 55.56 194 VAL A N 1
ATOM 1572 C CA . VAL A 1 194 ? 23.049 21.407 -1.351 1.00 55.56 194 VAL A CA 1
ATOM 1573 C C . VAL A 1 194 ? 24.309 21.963 -2.033 1.00 55.56 194 VAL A C 1
ATOM 1575 O O . VAL A 1 194 ? 25.123 22.586 -1.357 1.00 55.56 194 VAL A O 1
ATOM 1578 N N . PRO A 1 195 ? 24.504 21.763 -3.348 1.00 50.50 195 PRO A N 1
ATOM 1579 C CA . PRO A 1 195 ? 25.784 22.023 -4.014 1.00 50.50 195 PRO A CA 1
ATOM 1580 C C . PRO A 1 195 ? 26.130 23.505 -4.278 1.00 50.50 195 PRO A C 1
ATOM 1582 O O . PRO A 1 195 ? 27.039 23.761 -5.058 1.00 50.50 195 PRO A O 1
ATOM 1585 N N . PHE A 1 196 ? 25.451 24.494 -3.674 1.00 52.50 196 PHE A N 1
ATOM 1586 C CA . PHE A 1 196 ? 25.637 25.897 -4.077 1.00 52.50 196 PHE A CA 1
ATOM 1587 C C . PHE A 1 196 ? 25.573 26.960 -2.960 1.00 52.50 196 PHE A C 1
ATOM 1589 O O . PHE A 1 196 ? 24.524 27.216 -2.370 1.00 52.50 196 PHE A O 1
ATOM 1596 N N . GLU A 1 197 ? 26.677 27.685 -2.768 1.00 56.19 197 GLU A N 1
ATOM 1597 C CA . GLU A 1 197 ? 26.993 28.463 -1.557 1.00 56.19 197 GLU A CA 1
ATOM 1598 C C . GLU A 1 197 ? 26.020 29.578 -1.130 1.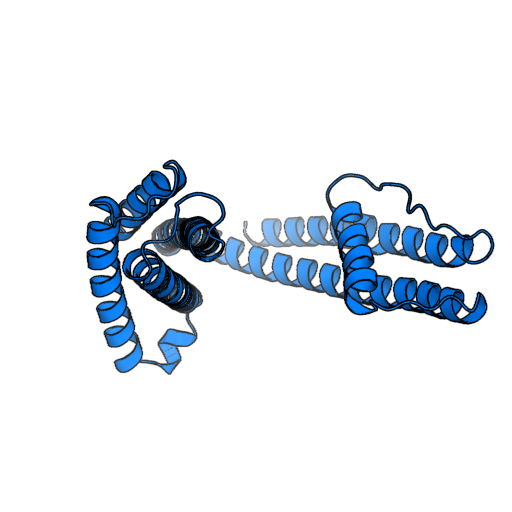00 56.19 197 GLU A C 1
ATOM 1600 O O . GLU A 1 197 ? 25.862 29.800 0.068 1.00 56.19 197 GLU A O 1
ATOM 1605 N N . ARG A 1 198 ? 25.323 30.274 -2.042 1.00 52.16 198 ARG A N 1
ATOM 1606 C CA . ARG A 1 198 ? 24.458 31.417 -1.653 1.00 52.16 198 ARG A CA 1
ATOM 1607 C C . ARG A 1 198 ? 22.998 31.062 -1.361 1.00 52.16 198 ARG A C 1
ATOM 1609 O O . ARG A 1 198 ? 22.335 31.777 -0.617 1.00 52.16 198 ARG A O 1
ATOM 1616 N N . THR A 1 199 ? 22.505 29.948 -1.891 1.00 57.50 199 THR A N 1
ATOM 1617 C CA . THR A 1 199 ? 21.104 29.504 -1.732 1.00 57.50 199 THR A CA 1
ATOM 1618 C C . THR A 1 199 ? 20.966 28.379 -0.700 1.00 57.50 199 THR A C 1
ATOM 1620 O O . THR A 1 199 ? 19.860 28.065 -0.253 1.00 57.50 199 THR A O 1
ATOM 1623 N N . ILE A 1 200 ? 22.105 27.822 -0.266 1.00 64.62 200 ILE A N 1
ATOM 1624 C CA . ILE A 1 200 ? 22.229 26.900 0.866 1.00 64.62 200 ILE A CA 1
ATOM 1625 C C . ILE A 1 200 ? 21.526 27.459 2.110 1.00 64.62 200 ILE A C 1
ATOM 1627 O O . ILE A 1 200 ? 20.777 26.728 2.747 1.00 64.62 200 ILE A O 1
ATOM 1631 N N . VAL A 1 201 ? 21.688 28.752 2.415 1.00 74.19 201 VAL A N 1
ATOM 1632 C CA . VAL A 1 201 ? 21.191 29.340 3.671 1.00 74.19 201 VAL A CA 1
ATOM 1633 C C . VAL A 1 201 ? 19.664 29.308 3.759 1.00 74.19 201 VAL A C 1
ATOM 1635 O O . VAL A 1 201 ? 19.118 28.847 4.758 1.00 74.19 201 VAL A O 1
ATOM 1638 N N . PHE A 1 202 ? 18.948 29.728 2.710 1.00 78.38 202 PHE A N 1
ATOM 1639 C CA . PHE A 1 202 ? 17.480 29.717 2.722 1.00 78.38 202 PHE A CA 1
ATOM 1640 C C . PHE A 1 202 ? 16.922 28.293 2.784 1.00 78.38 202 PHE A C 1
ATOM 1642 O O . PHE A 1 202 ? 16.034 28.015 3.587 1.00 78.38 202 PHE A O 1
ATOM 1649 N N . ALA A 1 203 ? 17.470 27.370 1.988 1.00 79.56 203 ALA A N 1
ATOM 1650 C CA . ALA A 1 203 ? 17.045 25.972 2.014 1.00 79.56 203 ALA A CA 1
ATOM 1651 C C . ALA A 1 203 ? 17.346 25.298 3.367 1.00 79.56 203 ALA A C 1
ATOM 1653 O O . ALA A 1 203 ? 16.514 24.544 3.868 1.00 79.56 203 ALA A O 1
ATOM 1654 N N . GLN A 1 204 ? 18.490 25.605 3.987 1.00 79.00 204 GLN A N 1
ATOM 1655 C CA . GLN A 1 204 ? 18.856 25.114 5.317 1.00 79.00 204 GLN A CA 1
ATOM 1656 C C . GLN A 1 204 ? 17.942 25.667 6.409 1.00 79.00 204 GLN A C 1
ATOM 1658 O O . GLN A 1 204 ? 17.509 24.902 7.264 1.00 79.00 204 GLN A O 1
ATOM 1663 N N . ILE A 1 205 ? 17.595 26.958 6.371 1.00 85.12 205 ILE A N 1
ATOM 1664 C CA . ILE A 1 205 ? 16.643 27.545 7.325 1.00 85.12 205 ILE A CA 1
ATOM 1665 C C . ILE A 1 205 ? 15.280 26.859 7.201 1.00 85.12 205 ILE A C 1
ATOM 1667 O O . ILE A 1 205 ? 14.709 26.460 8.215 1.00 85.12 205 ILE A O 1
ATOM 1671 N N . LEU A 1 206 ? 14.775 26.663 5.976 1.00 85.62 206 LEU A N 1
ATOM 1672 C CA . LEU A 1 206 ? 13.524 25.930 5.763 1.00 85.62 206 LEU A CA 1
ATOM 1673 C C . LEU A 1 206 ? 13.613 24.483 6.261 1.00 85.62 206 LEU A C 1
ATOM 1675 O O . LEU A 1 206 ? 12.647 23.983 6.827 1.00 85.62 206 LEU A O 1
ATOM 1679 N N . TYR A 1 207 ? 14.753 23.820 6.081 1.00 85.00 207 TYR A N 1
ATOM 1680 C CA . TYR A 1 207 ? 14.967 22.458 6.566 1.00 85.00 207 TYR A CA 1
ATOM 1681 C C . TYR A 1 207 ? 15.001 22.378 8.101 1.00 85.00 207 TYR A C 1
ATOM 1683 O O . TYR A 1 207 ? 14.352 21.514 8.687 1.00 85.00 207 TYR A O 1
ATOM 1691 N N . VAL A 1 208 ? 15.688 23.304 8.773 1.00 84.56 208 VAL A N 1
ATOM 1692 C CA . VAL A 1 208 ? 15.698 23.384 10.243 1.00 84.56 208 VAL A CA 1
ATOM 1693 C C . VAL A 1 208 ? 14.297 23.689 10.775 1.00 84.56 208 VAL A C 1
ATOM 1695 O O . VAL A 1 208 ? 13.841 23.039 11.714 1.00 84.56 208 VAL A O 1
ATOM 1698 N N . LEU A 1 209 ? 13.577 24.623 10.144 1.00 88.00 209 LEU A N 1
ATOM 1699 C CA . LEU A 1 209 ? 12.192 24.934 10.498 1.00 88.00 209 LEU A CA 1
ATOM 1700 C C . LEU A 1 209 ? 11.272 23.719 10.308 1.00 88.00 209 LEU A C 1
ATOM 1702 O O . LEU A 1 209 ? 10.442 23.440 11.173 1.00 88.00 209 LEU A O 1
ATOM 1706 N N . PHE A 1 210 ? 11.451 22.969 9.217 1.00 88.69 210 PHE A N 1
ATOM 1707 C CA . PHE A 1 210 ? 10.752 21.708 8.988 1.00 88.69 210 PHE A CA 1
ATOM 1708 C C . PHE A 1 210 ? 11.010 20.716 10.122 1.00 88.69 210 PHE A C 1
ATOM 1710 O O . PHE A 1 210 ? 10.053 20.153 10.637 1.00 88.69 210 PHE A O 1
ATOM 1717 N N . LEU A 1 211 ? 12.258 20.527 10.560 1.00 83.69 211 LEU A N 1
ATOM 1718 C CA . LEU A 1 211 ? 12.567 19.606 11.658 1.00 83.69 211 LEU A CA 1
ATOM 1719 C C . LEU A 1 211 ? 11.904 20.037 12.975 1.00 83.69 211 LEU A C 1
ATOM 1721 O O . LEU A 1 211 ? 11.343 19.200 13.677 1.00 83.69 211 LEU A O 1
ATOM 1725 N N . ILE A 1 212 ? 11.888 21.332 13.296 1.00 84.56 212 ILE A N 1
ATOM 1726 C CA . ILE A 1 212 ? 11.207 21.830 14.503 1.00 84.56 212 ILE A CA 1
ATOM 1727 C C . ILE A 1 212 ? 9.698 21.536 14.435 1.00 84.56 212 ILE A C 1
ATOM 1729 O O . ILE A 1 212 ? 9.115 21.031 15.394 1.00 84.56 212 ILE A O 1
ATOM 1733 N N . ILE A 1 213 ? 9.056 21.806 13.298 1.00 83.19 213 ILE A N 1
ATOM 1734 C CA . ILE A 1 213 ? 7.611 21.600 13.133 1.00 83.19 213 ILE A CA 1
ATOM 1735 C C . ILE A 1 213 ? 7.267 20.103 13.061 1.00 83.19 213 ILE A C 1
ATOM 1737 O O . ILE A 1 213 ? 6.383 19.632 13.773 1.00 83.19 213 ILE A O 1
ATOM 1741 N N . ALA A 1 214 ? 7.952 19.339 12.214 1.00 80.31 214 ALA A N 1
ATOM 1742 C CA . ALA A 1 214 ? 7.621 17.947 11.932 1.00 80.31 214 ALA A CA 1
ATOM 1743 C C . ALA A 1 214 ? 8.116 16.980 13.014 1.00 80.31 214 ALA A C 1
ATOM 1745 O O . ALA A 1 214 ? 7.385 16.076 13.404 1.00 80.31 214 ALA A O 1
ATOM 1746 N N . VAL A 1 215 ? 9.338 17.157 13.518 1.00 74.06 215 VAL A N 1
ATOM 1747 C CA . VAL A 1 215 ? 9.916 16.240 14.510 1.00 74.06 215 VAL A CA 1
ATOM 1748 C C . VAL A 1 215 ? 9.514 16.661 15.915 1.00 74.06 215 VAL A C 1
ATOM 1750 O O . VAL A 1 215 ? 8.980 15.846 16.653 1.00 74.06 215 VAL A O 1
ATOM 1753 N N . VAL A 1 216 ? 9.723 17.922 16.301 1.00 75.25 216 VAL A N 1
ATOM 1754 C CA . VAL A 1 216 ? 9.482 18.338 17.695 1.00 75.25 216 VAL A CA 1
ATOM 1755 C C . VAL A 1 216 ? 7.996 18.567 17.951 1.00 75.25 216 VAL A C 1
ATOM 1757 O O . VAL A 1 216 ? 7.434 17.997 18.881 1.00 75.25 216 VAL A O 1
ATOM 1760 N N . MET A 1 217 ? 7.327 19.381 17.135 1.00 77.44 217 MET A N 1
ATOM 1761 C CA . MET A 1 217 ? 5.943 19.765 17.419 1.00 77.44 217 MET A CA 1
ATOM 1762 C C . MET A 1 217 ? 4.945 18.639 17.109 1.00 77.44 217 MET A C 1
ATOM 1764 O O . MET A 1 217 ? 4.128 18.311 17.969 1.00 77.44 217 MET A O 1
ATOM 1768 N N . LEU A 1 218 ? 5.014 18.009 15.929 1.00 78.31 218 LEU A N 1
ATOM 1769 C CA . LEU A 1 218 ? 4.060 16.949 15.571 1.00 78.31 218 LEU A CA 1
ATOM 1770 C C . LEU A 1 218 ? 4.265 15.655 16.371 1.00 78.31 218 LEU A C 1
ATOM 1772 O O . LEU A 1 218 ? 3.261 15.057 16.754 1.00 78.31 218 LEU A O 1
ATOM 1776 N N . MET A 1 219 ? 5.498 15.239 16.707 1.00 76.62 219 MET A N 1
ATOM 1777 C CA . MET A 1 219 ? 5.660 14.072 17.595 1.00 76.62 219 MET A CA 1
ATOM 1778 C C . MET A 1 219 ? 5.161 14.355 19.010 1.00 76.62 219 MET A C 1
ATOM 1780 O O . MET A 1 219 ? 4.452 13.526 19.574 1.00 76.62 219 MET A O 1
ATOM 1784 N N . ASN A 1 220 ? 5.457 15.530 19.574 1.00 79.19 220 ASN A N 1
ATOM 1785 C CA . ASN A 1 220 ? 4.963 15.878 20.908 1.00 79.19 220 ASN A CA 1
ATOM 1786 C C . ASN A 1 220 ? 3.432 15.962 20.940 1.00 79.19 220 ASN A C 1
ATOM 1788 O O . ASN A 1 220 ? 2.807 15.523 21.905 1.00 79.19 220 ASN A O 1
ATOM 1792 N N . MET A 1 221 ? 2.814 16.458 19.866 1.00 82.44 221 MET A N 1
ATOM 1793 C CA . MET A 1 221 ? 1.361 16.459 19.729 1.00 82.44 221 MET A CA 1
ATOM 1794 C C . MET A 1 221 ? 0.796 15.040 19.562 1.00 82.44 221 MET A C 1
ATOM 1796 O O . MET A 1 221 ? -0.219 14.723 20.178 1.00 82.44 221 MET A O 1
ATOM 1800 N N . MET A 1 222 ? 1.466 14.164 18.804 1.00 80.88 222 MET A N 1
ATOM 1801 C CA . MET A 1 222 ? 1.092 12.752 18.676 1.00 80.88 222 MET A CA 1
ATOM 1802 C C . MET A 1 222 ? 1.087 12.058 20.040 1.00 80.88 222 MET A C 1
ATOM 1804 O O . MET A 1 222 ? 0.103 11.416 20.396 1.00 80.88 222 MET A O 1
ATOM 1808 N N . ILE A 1 223 ? 2.151 12.237 20.829 1.00 78.81 223 ILE A N 1
ATOM 1809 C CA . ILE A 1 223 ? 2.273 11.666 22.176 1.00 78.81 223 ILE A CA 1
ATOM 1810 C C . ILE A 1 223 ? 1.162 12.204 23.084 1.00 78.81 223 ILE A C 1
ATOM 1812 O O . ILE A 1 223 ? 0.509 11.425 23.780 1.00 78.81 223 ILE A O 1
ATOM 1816 N N . ALA A 1 224 ? 0.899 13.513 23.054 1.00 82.31 224 ALA A N 1
ATOM 1817 C CA . ALA A 1 224 ? -0.137 14.136 23.876 1.00 82.31 224 ALA A CA 1
ATOM 1818 C C . ALA A 1 224 ? -1.550 13.635 23.527 1.00 82.31 224 ALA A C 1
ATOM 1820 O O . ALA A 1 224 ? -2.330 13.306 24.424 1.00 82.31 224 ALA A O 1
ATOM 1821 N N . ILE A 1 225 ? -1.873 13.529 22.234 1.00 80.75 225 ILE A N 1
ATOM 1822 C CA . ILE A 1 225 ? -3.165 13.015 21.763 1.00 80.75 225 ILE A CA 1
ATOM 1823 C C . ILE A 1 225 ? -3.310 11.532 22.116 1.00 80.75 225 ILE A C 1
ATOM 1825 O O . ILE A 1 225 ? -4.351 11.135 22.637 1.00 80.75 225 ILE A O 1
ATOM 1829 N N . LEU A 1 226 ? -2.272 10.718 21.902 1.00 75.31 226 LEU A N 1
ATOM 1830 C CA . LEU A 1 226 ? -2.271 9.299 22.275 1.00 75.31 226 LEU A CA 1
ATOM 1831 C C . LEU A 1 226 ? -2.466 9.108 23.783 1.00 75.31 226 LEU A C 1
ATOM 1833 O O . LEU A 1 226 ? -3.261 8.273 24.200 1.00 75.31 226 LEU A O 1
ATOM 1837 N N . THR A 1 227 ? -1.801 9.923 24.602 1.00 81.06 227 THR A N 1
ATOM 1838 C CA . THR A 1 227 ? -1.907 9.858 26.068 1.00 81.06 227 THR A CA 1
ATOM 1839 C C . THR A 1 227 ? -3.319 10.194 26.542 1.00 81.06 227 THR A C 1
ATOM 1841 O O . THR A 1 227 ? -3.899 9.462 27.338 1.00 81.06 227 THR A O 1
ATOM 1844 N N . ASN A 1 228 ? -3.906 11.273 26.022 1.00 79.81 228 ASN A N 1
ATOM 1845 C CA . ASN A 1 228 ? -5.253 11.699 26.400 1.00 79.81 228 ASN A CA 1
ATOM 1846 C C . ASN A 1 228 ? -6.323 10.703 25.912 1.00 79.81 228 ASN A C 1
ATOM 1848 O O . ASN A 1 228 ? -7.232 10.328 26.647 1.00 79.81 228 ASN A O 1
ATOM 1852 N N . THR A 1 229 ? -6.186 10.214 24.679 1.00 72.19 229 THR A N 1
ATOM 1853 C CA . THR A 1 229 ? -7.117 9.222 24.119 1.00 72.19 229 THR A CA 1
ATOM 1854 C C . THR A 1 229 ? -7.042 7.884 24.847 1.00 72.19 229 THR A C 1
ATOM 1856 O O . THR A 1 229 ? -8.080 7.257 25.036 1.00 72.19 229 THR A O 1
ATOM 1859 N N . TYR A 1 230 ? -5.860 7.488 25.330 1.00 69.38 230 TYR A N 1
ATOM 1860 C CA . TYR A 1 230 ? -5.700 6.327 26.201 1.00 69.38 230 TYR A CA 1
ATOM 1861 C C . TYR A 1 230 ? -6.377 6.533 27.565 1.00 69.38 230 TYR A C 1
ATOM 1863 O O . TYR A 1 230 ? -7.164 5.691 27.980 1.00 69.38 230 TYR A O 1
ATOM 1871 N N . GLN A 1 231 ? -6.157 7.676 28.226 1.00 74.19 231 GLN A N 1
ATOM 1872 C CA . GLN A 1 231 ? -6.787 7.990 29.521 1.00 74.19 231 GLN A CA 1
ATOM 1873 C C . GLN A 1 231 ? -8.317 8.036 29.469 1.00 74.19 231 GLN A C 1
ATOM 1875 O O . GLN A 1 231 ? -8.973 7.779 30.467 1.00 74.19 231 GLN A O 1
ATOM 1880 N N . ARG A 1 232 ? -8.895 8.400 28.321 1.00 66.12 232 ARG A N 1
ATOM 1881 C CA . ARG A 1 232 ? -10.351 8.464 28.132 1.00 66.12 232 ARG A CA 1
ATOM 1882 C C . ARG A 1 232 ? -10.983 7.102 27.821 1.00 66.12 232 ARG A C 1
ATOM 1884 O O . ARG A 1 232 ? -12.204 6.973 27.864 1.00 66.12 232 ARG A O 1
ATOM 1891 N N . ALA A 1 233 ? -10.164 6.136 27.418 1.00 62.28 233 ALA A N 1
ATOM 1892 C CA . ALA A 1 233 ? -10.579 4.778 27.096 1.00 62.28 233 ALA A CA 1
ATOM 1893 C C . ALA A 1 233 ? -10.601 3.837 28.312 1.00 62.28 233 ALA A C 1
ATOM 1895 O O . ALA A 1 233 ? -11.192 2.758 28.217 1.00 62.28 233 ALA A O 1
ATOM 1896 N N . GLU A 1 234 ? -9.942 4.236 29.400 1.00 57.31 234 GLU A N 1
ATOM 1897 C CA . GLU A 1 234 ? -9.957 3.600 30.723 1.00 57.31 234 GLU A CA 1
ATOM 1898 C C . GLU A 1 234 ? -11.127 4.134 31.567 1.00 57.31 234 GLU A C 1
ATOM 1900 O O . GLU A 1 234 ? -11.788 3.303 32.232 1.00 57.31 234 GLU A O 1
#

Secondary structure (DSSP, 8-state):
-HHHHHHHHHHHHHHHSPP-SSPPHHHHHHHHHHHHHHHHHHHHHHHHHHHHHHSHHHHHHHHHHHHHHHHHHHHHHHHHTT--STT-HHHHHHHHHHHHHHHHHHHHHHHHHHHHHHTT-HHHHHHHHHHHHHHHHHHHHHHHHHHHHHHHHHHHHHHHHHTT-----HHHHHHHHHHHHHHHHHS-------S-TTTHHHHHHHHHHHHIIIIIIHHHHHHHHHHHHHHHH-

Mean predicted aligned error: 10.54 Å

Solvent-accessible surface area (backbone atoms only — not comparable to full-atom values): 13095 Å² total; per-residue (Å²): 110,71,68,54,53,53,53,38,52,53,38,51,54,52,68,74,45,83,91,68,67,67,89,47,74,68,57,56,53,48,48,54,54,48,53,57,48,52,54,50,52,51,53,49,37,73,76,36,46,74,65,41,66,68,37,72,65,52,47,50,51,51,52,42,51,51,53,49,51,54,31,49,53,40,49,52,49,46,46,74,64,71,60,63,81,74,92,36,67,60,58,53,49,32,54,52,42,48,49,52,44,36,52,50,45,50,53,49,54,51,50,50,56,46,57,66,50,46,80,74,39,69,64,47,61,36,51,52,55,49,49,54,54,48,51,53,52,52,51,51,49,52,52,50,46,51,54,53,29,51,53,47,40,51,55,53,52,53,46,38,62,72,72,68,53,91,80,92,58,72,64,65,57,39,51,51,47,38,50,49,56,55,44,38,67,74,70,62,72,69,81,83,86,62,97,45,88,83,59,39,58,62,48,49,52,53,50,53,52,46,45,48,49,56,52,53,49,46,46,52,48,50,52,51,51,52,52,52,52,51,65,73,55,107

Organism: Actinia tenebrosa (NCBI:txid6105)

Sequence (234 aa):
MLSYFALLVLHLSLCFQPSTLHFIVEEWIILVFFLGRFMMEVYQAVNGFSNYLRDSWNRLDVITLIVYAVLLILRVITWSVDTSISNNPLLAGAGYLYGINSMLLTLRVFGHIMELKAKHGAIQIALFQITENIIAVFGQLLIVIFAFSLAIFKIRTTQISFDGTPSTVFFESWWSIAKHLLWSFLLEPQVLHVPFERTIVFAQILYVLFLIIAVVMLMNMMIAILTNTYQRAE

pLDDT: mean 81.08, std 10.74, range [50.5, 94.81]

Radius of gyration: 23.75 Å; Cα contacts (8 Å, |Δi|>4): 143; chains: 1; bounding box: 54×58×54 Å

InterPro domains:
  IPR002153 Transient receptor potential channel, canonical [PTHR10117] (3-233)
  IPR056336 Calcium channel YVC1-like, C-terminal transmembrane domain [PF23317] (4-231)

Foldseek 3Di:
DVLLVVLLVLLVVLLPDQFDLDDDPSNVVNVVSLVVLVVVLVVVCVVPVVVQVVDPLSVLSVVLSVLVVLLVVLSVVSNVVVDDSPPDVSSVVSSVSSVVSSVSSVVNVVVVVLVVCVVPDLVSVLVVVLVVLVVVLVVVLLVLLVVLLVVLLVLVVVVCVVVVHDDDDSPVVSVVSSVLLVCCQPPNNDPDPDPDDPSSVVNVVSSVVSCCCNRVVSVVVSVVVNVVSVVVSD

Nearest PDB structures (foldseek):
  8e4l-assembly1_A  TM=7.198E-01  e=1.534E-05  Mus musculus
  8e4o-assembly1_A  TM=7.156E-01  e=1.099E-04  Mus musculus
  9b6j-assembly1_A  TM=7.773E-01  e=1.630E-04  Mus musculus
  8e4n-assembly1_A  TM=6.894E-01  e=8.595E-05  Mus musculus
  8e4p-assembly1_A  TM=6.510E-01  e=2.418E-04  Mus musculus